Protein AF-A0A3L9Y7T6-F1 (afdb_monomer_lite)

Radius of gyration: 30.78 Å; chains: 1; bounding box: 60×122×87 Å

Foldseek 3Di:
DDDDDPPPPPPDPPDPPQPPPPQFDAAEDEDEPQCVVVLVVQACQVQLVPDDAQDATATDWDDDPNWIKHFPDWDPCVLQFKTKTKIFTKDAPVPDPDAAGEDDPPDCNNHDPPDQARYWHDYPNGIIGGHHIHIYIYDYHPDDADDPVVVVVVVVVVCVDDDNVVPQPQWDWFWFDDVNWIKIWTQHRDPPDRDIWIKTWGDDPRDIDIGTHNDPVVVVPTHGDDDPPPPDPPPPPPPDDPDDDDDDDDD

Structure (mmCIF, N/CA/C/O backbone):
data_AF-A0A3L9Y7T6-F1
#
_entry.id   AF-A0A3L9Y7T6-F1
#
loop_
_atom_site.group_PDB
_atom_site.id
_atom_site.type_symbol
_atom_site.label_atom_id
_atom_site.label_alt_id
_atom_site.label_comp_id
_atom_site.label_asym_id
_atom_site.label_entity_id
_atom_site.label_seq_id
_atom_site.pdbx_PDB_ins_code
_atom_site.Cartn_x
_atom_site.Cartn_y
_atom_site.Cartn_z
_atom_site.occupancy
_atom_site.B_iso_or_equiv
_atom_site.auth_seq_id
_atom_site.auth_comp_id
_atom_site.auth_asym_id
_a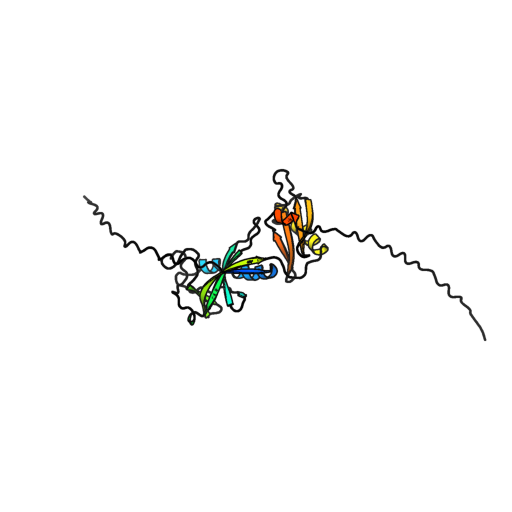tom_site.auth_atom_id
_atom_site.pdbx_PDB_model_num
ATOM 1 N N . MET A 1 1 ? -36.963 54.505 23.928 1.00 36.59 1 MET A N 1
ATOM 2 C CA . MET A 1 1 ? -36.571 53.389 23.042 1.00 36.59 1 MET A CA 1
ATOM 3 C C . MET A 1 1 ? -35.053 53.276 23.158 1.00 36.59 1 MET A C 1
ATOM 5 O O . MET A 1 1 ? -34.411 54.265 22.847 1.00 36.59 1 MET A O 1
ATOM 9 N N . LEU A 1 2 ? -34.529 52.321 23.945 1.00 40.19 2 LEU A N 1
ATOM 10 C CA . LEU A 1 2 ? -34.201 50.921 23.563 1.00 40.19 2 LEU A CA 1
ATOM 11 C C . LEU A 1 2 ? -32.821 50.908 22.858 1.00 40.19 2 LEU A C 1
ATOM 13 O O . LEU A 1 2 ? -32.754 51.423 21.752 1.00 40.19 2 LEU A O 1
ATOM 17 N N . PHE A 1 3 ? -31.688 50.423 23.383 1.00 44.78 3 PHE A N 1
ATOM 18 C CA . PHE A 1 3 ? -31.343 49.523 24.494 1.00 44.78 3 PHE A CA 1
ATOM 19 C C . PHE A 1 3 ? -29.905 49.831 24.984 1.00 44.78 3 PHE A C 1
ATOM 21 O O . PHE A 1 3 ? -29.046 50.145 24.160 1.00 44.78 3 PHE A O 1
ATOM 28 N N . GLU A 1 4 ? -29.636 49.685 26.285 1.00 45.22 4 GLU A N 1
ATOM 29 C CA . GLU A 1 4 ? -28.293 49.382 26.805 1.00 45.22 4 GLU A CA 1
ATOM 30 C C . GLU A 1 4 ? -28.008 47.903 26.510 1.00 45.22 4 GLU A C 1
ATOM 32 O O . GLU A 1 4 ? -28.862 47.049 26.752 1.00 45.22 4 GLU A O 1
ATOM 37 N N . VAL A 1 5 ? -26.850 47.601 25.922 1.00 48.28 5 VAL A N 1
ATOM 38 C CA . VAL A 1 5 ? -26.394 46.220 25.731 1.00 48.28 5 VAL A CA 1
ATOM 39 C C . VAL A 1 5 ? -25.415 45.922 26.853 1.00 48.28 5 VAL A C 1
ATOM 41 O O . VAL A 1 5 ? -24.249 46.303 26.777 1.00 48.28 5 VAL A O 1
ATOM 44 N N . ASP A 1 6 ? -25.915 45.253 27.889 1.00 40.97 6 ASP A N 1
ATOM 45 C CA . ASP A 1 6 ? -25.094 44.495 28.825 1.00 40.97 6 ASP A CA 1
ATOM 46 C C . ASP A 1 6 ? -24.343 43.420 28.032 1.00 40.97 6 ASP A C 1
ATOM 48 O O . ASP A 1 6 ? -24.916 42.425 27.580 1.00 40.97 6 ASP A O 1
ATOM 52 N N . THR A 1 7 ? -23.046 43.623 27.815 1.00 43.41 7 THR A N 1
ATOM 53 C CA . THR A 1 7 ? -22.141 42.529 27.464 1.00 43.41 7 THR A CA 1
ATOM 54 C C . THR A 1 7 ? -21.740 41.825 28.749 1.00 43.41 7 THR A C 1
ATOM 56 O O . THR A 1 7 ? -20.682 42.103 29.313 1.00 43.41 7 THR A O 1
ATOM 59 N N . ASP A 1 8 ? -22.588 40.904 29.201 1.00 39.38 8 ASP A N 1
ATOM 60 C CA . ASP A 1 8 ? -22.138 39.795 30.033 1.00 39.38 8 ASP A CA 1
ATOM 61 C C . ASP A 1 8 ? -21.146 38.975 29.196 1.00 39.38 8 ASP A C 1
ATOM 63 O O . ASP A 1 8 ? -21.522 38.169 28.338 1.00 39.38 8 ASP A O 1
ATOM 67 N N . GLU A 1 9 ? -19.851 39.206 29.418 1.00 41.47 9 GLU A N 1
ATOM 68 C CA . GLU A 1 9 ? -18.800 38.267 29.043 1.00 41.47 9 GLU A CA 1
ATOM 69 C C . GLU A 1 9 ? -19.016 36.978 29.842 1.00 41.47 9 GLU A C 1
ATOM 71 O O . GLU A 1 9 ? -18.430 36.745 30.901 1.00 41.47 9 GLU A O 1
ATOM 76 N N . VAL A 1 10 ? -19.878 36.107 29.319 1.00 41.25 10 VAL A N 1
ATOM 77 C CA . VAL A 1 10 ? -19.902 34.701 29.703 1.00 41.25 10 VAL A CA 1
ATOM 78 C C . VAL A 1 10 ? -18.585 34.114 29.214 1.00 41.25 10 VAL A C 1
ATOM 80 O O . VAL A 1 10 ? -18.457 33.661 28.077 1.00 41.25 10 VAL A O 1
ATOM 83 N N . SER A 1 11 ? -17.582 34.185 30.087 1.00 43.56 11 SER A N 1
ATOM 84 C CA . SER A 1 11 ? -16.319 33.475 29.967 1.00 43.56 11 SER A CA 1
ATOM 85 C C . SER A 1 11 ? -16.645 31.991 29.828 1.00 43.56 11 SER A C 1
ATOM 87 O O . SER A 1 11 ? -16.933 31.295 30.804 1.00 43.56 11 SER A O 1
ATOM 89 N N . ALA A 1 12 ? -16.705 31.520 28.581 1.00 45.38 12 ALA A N 1
ATOM 90 C CA . ALA A 1 12 ? -16.804 30.105 28.297 1.00 45.38 12 ALA A CA 1
ATOM 91 C C . ALA A 1 12 ? -15.604 29.437 28.980 1.00 45.38 12 ALA A C 1
ATOM 93 O O . ALA A 1 12 ? -14.480 29.921 28.812 1.00 45.38 12 ALA A O 1
ATOM 94 N N . PRO A 1 13 ? -15.801 28.364 29.765 1.00 43.22 13 PRO A N 1
ATOM 95 C CA . PRO A 1 13 ? -14.689 27.690 30.404 1.00 43.22 13 PRO A CA 1
ATOM 96 C C . PRO A 1 13 ? -13.731 27.230 29.308 1.00 43.22 13 PRO A C 1
ATOM 98 O O . PRO A 1 13 ? -14.063 26.364 28.496 1.00 43.22 13 PRO A O 1
ATOM 1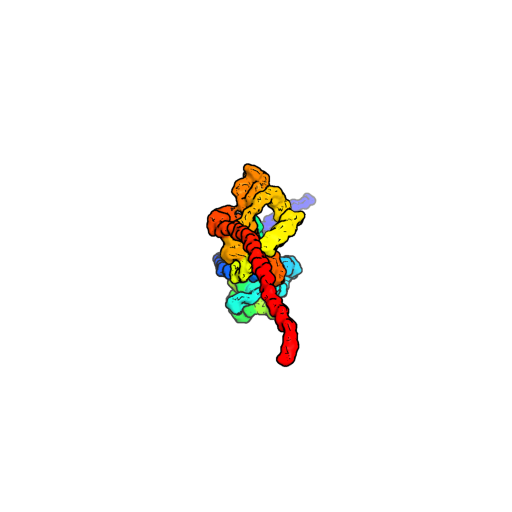01 N N . VAL A 1 14 ? -12.555 27.860 29.276 1.00 50.44 14 VAL A N 1
ATOM 102 C CA . VAL A 1 14 ? -11.420 27.451 28.457 1.00 50.44 14 VAL A CA 1
ATOM 103 C C . VAL A 1 14 ? -11.143 26.010 28.852 1.00 50.44 14 VAL A C 1
ATOM 105 O O . VAL A 1 14 ? -10.652 25.744 29.951 1.00 50.44 14 VAL A O 1
ATOM 108 N N . GLN A 1 15 ? -11.551 25.070 27.997 1.00 50.69 15 GLN A N 1
ATOM 109 C CA . GLN A 1 15 ? -11.237 23.666 28.208 1.00 50.69 15 GLN A CA 1
ATOM 110 C C . GLN A 1 15 ? -9.717 23.570 28.375 1.00 50.69 15 GLN A C 1
ATOM 112 O O . GLN A 1 15 ? -8.987 24.190 27.591 1.00 50.69 15 GLN A O 1
ATOM 117 N N . PRO A 1 16 ? -9.221 22.856 29.401 1.00 43.22 16 PRO A N 1
ATOM 118 C CA . PRO A 1 16 ? -7.790 22.684 29.559 1.00 43.22 16 PRO A CA 1
ATOM 119 C C . PRO A 1 16 ? -7.234 22.095 28.257 1.00 43.22 16 PRO A C 1
ATOM 121 O O . PRO A 1 16 ? -7.893 21.236 27.660 1.00 43.22 16 PRO A O 1
ATOM 124 N N . PRO A 1 17 ? -6.059 22.551 27.788 1.00 52.28 17 PRO A N 1
ATOM 125 C CA . PRO A 1 17 ? -5.438 21.967 26.613 1.00 52.28 17 PRO A CA 1
ATOM 126 C C . PRO A 1 17 ? -5.331 20.465 26.854 1.00 52.28 17 PRO A C 1
ATOM 128 O O . PRO A 1 17 ? -4.774 20.034 27.868 1.00 52.28 17 PRO A O 1
ATOM 131 N N . VAL A 1 18 ? -5.933 19.686 25.950 1.00 54.62 18 VAL A N 1
ATOM 132 C CA . VAL A 1 18 ? -5.836 18.227 25.939 1.00 54.62 18 VAL A CA 1
ATOM 133 C C . VAL A 1 18 ? -4.369 17.899 26.153 1.00 54.62 18 VAL A C 1
ATOM 135 O O . VAL A 1 18 ? -3.519 18.374 25.398 1.00 54.62 18 VAL A O 1
ATOM 138 N N . SER A 1 19 ? -4.071 17.183 27.240 1.00 47.56 19 SER A N 1
ATOM 139 C CA . SER A 1 19 ? -2.717 16.740 27.550 1.00 47.56 19 SER A CA 1
ATOM 140 C C . SER A 1 19 ? -2.167 16.081 26.290 1.00 47.56 19 SER A C 1
ATOM 142 O O . SER A 1 19 ? -2.682 15.041 25.875 1.00 47.56 19 SER A O 1
ATOM 144 N N . GLN A 1 20 ? -1.200 16.745 25.647 1.00 53.41 20 GLN A N 1
ATOM 145 C CA . GLN A 1 20 ? -0.540 16.272 24.435 1.00 53.41 20 GLN A CA 1
ATOM 146 C C . GLN A 1 20 ? 0.254 15.034 24.830 1.00 53.41 20 GLN A C 1
ATOM 148 O O . GLN A 1 20 ? 1.430 15.106 25.191 1.00 53.41 20 GLN A O 1
ATOM 153 N N . ARG A 1 21 ? -0.424 13.885 24.880 1.00 56.03 21 ARG A N 1
ATOM 154 C CA . ARG A 1 21 ? 0.260 12.604 24.948 1.00 56.03 21 ARG A CA 1
ATOM 155 C C . ARG A 1 21 ? 1.171 12.571 23.726 1.00 56.03 21 ARG A C 1
ATOM 157 O O . ARG A 1 21 ? 0.670 12.804 22.629 1.00 56.03 21 ARG A O 1
ATOM 164 N N . PRO A 1 22 ? 2.476 12.308 23.889 1.00 58.81 22 PRO A N 1
ATOM 165 C CA . PRO A 1 22 ? 3.372 12.239 22.750 1.00 58.81 22 PRO A CA 1
ATOM 166 C C . PRO A 1 22 ? 2.805 11.233 21.751 1.00 58.81 22 PRO A C 1
ATOM 168 O O . PRO A 1 22 ? 2.537 10.081 22.109 1.00 58.81 22 PRO A O 1
ATOM 171 N N . LYS A 1 23 ? 2.569 11.705 20.522 1.00 64.88 23 LYS A N 1
ATOM 172 C CA . LYS A 1 23 ? 2.044 10.887 19.434 1.00 64.88 23 LYS A CA 1
ATOM 173 C C . LYS A 1 23 ? 2.897 9.619 19.323 1.00 64.88 23 LYS A C 1
ATOM 175 O O . LYS A 1 23 ? 4.113 9.741 19.160 1.00 64.88 23 LYS A O 1
ATOM 180 N N . PRO A 1 24 ? 2.303 8.417 19.411 1.00 70.62 24 PRO A N 1
ATOM 181 C CA . PRO A 1 24 ? 3.074 7.192 19.289 1.00 70.62 24 PRO A CA 1
ATOM 182 C C . PRO A 1 24 ? 3.751 7.153 17.917 1.00 70.62 24 PRO A C 1
ATOM 184 O O . PRO A 1 24 ? 3.094 7.330 16.886 1.00 70.62 24 PRO A O 1
ATOM 187 N N . GLU A 1 25 ? 5.069 6.948 17.901 1.00 79.81 25 GLU A N 1
ATOM 188 C CA . GLU A 1 25 ? 5.802 6.802 16.647 1.00 79.81 25 GLU A CA 1
ATOM 189 C C . GLU A 1 25 ? 5.323 5.535 15.923 1.00 79.81 25 GLU A C 1
ATOM 191 O O . GLU A 1 25 ? 5.240 4.462 16.537 1.00 79.81 25 GLU A O 1
ATOM 196 N N . PRO A 1 26 ? 4.964 5.635 14.631 1.00 84.31 26 PRO A N 1
ATOM 197 C CA . PRO A 1 26 ? 4.494 4.487 13.883 1.00 84.31 26 PRO A CA 1
ATOM 198 C C . PRO A 1 26 ? 5.614 3.463 13.735 1.00 84.31 26 PRO A C 1
ATOM 200 O O . PRO A 1 26 ? 6.724 3.784 13.311 1.00 84.31 26 PRO A O 1
ATOM 203 N N . ARG A 1 27 ? 5.303 2.194 14.004 1.00 91.50 27 ARG A N 1
ATOM 204 C CA . ARG A 1 27 ? 6.207 1.105 13.633 1.00 91.50 27 ARG A CA 1
ATOM 205 C C . ARG A 1 27 ? 6.237 0.989 12.111 1.00 91.50 27 ARG A C 1
ATOM 207 O O . ARG A 1 27 ? 5.194 0.778 11.495 1.00 91.50 27 ARG A O 1
ATOM 214 N N . THR A 1 28 ? 7.421 1.044 11.513 1.00 92.62 28 THR A N 1
ATOM 215 C CA . THR A 1 28 ? 7.574 0.811 10.073 1.00 92.62 28 THR A CA 1
ATOM 216 C C . THR A 1 28 ? 7.474 -0.680 9.750 1.00 92.62 28 THR A C 1
ATOM 218 O O . THR A 1 28 ? 8.189 -1.502 10.329 1.00 92.62 28 THR A O 1
ATOM 221 N N . LEU A 1 29 ? 6.595 -1.036 8.814 1.00 93.12 29 LEU A N 1
ATOM 222 C CA . LEU A 1 29 ? 6.517 -2.359 8.201 1.00 93.12 29 LEU A CA 1
ATOM 223 C C . LEU A 1 29 ? 6.883 -2.258 6.728 1.00 93.12 29 LEU A C 1
ATOM 225 O O . LEU A 1 29 ? 6.311 -1.464 5.990 1.00 93.12 29 LEU A O 1
ATOM 229 N N . HIS A 1 30 ? 7.811 -3.099 6.295 1.00 91.62 30 HIS A N 1
ATOM 230 C CA . HIS A 1 30 ? 8.207 -3.194 4.899 1.00 91.62 30 HIS A CA 1
ATOM 231 C C . HIS A 1 30 ? 7.479 -4.357 4.243 1.00 91.62 30 HIS A C 1
ATOM 233 O O . HIS A 1 30 ? 7.669 -5.501 4.652 1.00 91.62 30 HIS A O 1
ATOM 239 N N . VAL A 1 31 ? 6.670 -4.065 3.226 1.00 92.31 31 VAL A N 1
ATOM 240 C CA . VAL A 1 31 ? 5.879 -5.084 2.524 1.00 92.31 31 VAL A CA 1
ATOM 241 C C . VAL A 1 31 ? 6.290 -5.169 1.059 1.00 92.31 31 VAL A C 1
ATOM 243 O O . VAL A 1 31 ? 6.468 -4.126 0.419 1.00 92.31 31 VAL A O 1
ATOM 246 N N . PRO A 1 32 ? 6.445 -6.380 0.500 1.00 91.81 32 PRO A N 1
ATOM 247 C CA . PRO A 1 32 ? 6.770 -6.550 -0.909 1.00 91.81 32 PRO A CA 1
ATOM 248 C C . PRO A 1 32 ? 5.760 -5.874 -1.840 1.00 91.81 32 PRO A C 1
ATOM 250 O O . PRO A 1 32 ? 4.561 -5.811 -1.556 1.00 91.81 32 PRO A O 1
ATOM 253 N N . ALA A 1 33 ? 6.224 -5.438 -3.014 1.00 90.00 33 ALA A N 1
ATOM 254 C CA . ALA A 1 33 ? 5.388 -4.753 -4.004 1.00 90.00 33 ALA A CA 1
ATOM 255 C C . ALA A 1 33 ? 4.090 -5.499 -4.359 1.00 90.00 33 ALA A C 1
ATOM 257 O O . ALA A 1 33 ? 3.073 -4.859 -4.621 1.00 90.00 33 ALA A O 1
ATOM 258 N N . GLN A 1 34 ? 4.120 -6.834 -4.397 1.00 91.00 34 GLN A N 1
ATOM 259 C CA . GLN A 1 34 ? 2.953 -7.644 -4.746 1.00 91.00 34 GLN A CA 1
ATOM 260 C C . GLN A 1 34 ? 1.852 -7.668 -3.671 1.00 91.00 34 GLN A C 1
ATOM 262 O O . GLN A 1 34 ? 0.706 -7.949 -4.001 1.00 91.00 34 GLN A O 1
ATOM 267 N N . GLU A 1 35 ? 2.176 -7.353 -2.416 1.00 91.56 35 GLU A N 1
ATOM 268 C CA . GLU A 1 35 ? 1.214 -7.292 -1.301 1.00 91.56 35 GLU A CA 1
ATOM 269 C C . GLU A 1 35 ? 0.624 -5.886 -1.127 1.00 91.56 35 GLU A C 1
ATOM 271 O O . GLU A 1 35 ? -0.366 -5.694 -0.424 1.00 91.56 35 GLU A O 1
ATOM 276 N N . TRP A 1 36 ? 1.198 -4.886 -1.803 1.00 89.56 36 TRP A N 1
ATOM 277 C CA . TRP A 1 36 ? 0.781 -3.492 -1.687 1.00 89.56 36 TRP A CA 1
ATOM 278 C C . TRP A 1 36 ? -0.701 -3.264 -2.006 1.00 89.56 36 TRP A C 1
ATOM 280 O O . TRP A 1 36 ? -1.361 -2.488 -1.320 1.00 89.56 36 TRP A O 1
ATOM 290 N N . GLU A 1 37 ? -1.231 -3.932 -3.037 1.00 88.50 37 GLU A N 1
ATOM 291 C CA . GLU A 1 37 ? -2.635 -3.781 -3.448 1.00 88.50 37 GLU A CA 1
ATOM 292 C C . GLU A 1 37 ? -3.580 -4.180 -2.303 1.00 88.50 37 GLU A C 1
ATOM 294 O O . GLU A 1 37 ? -4.554 -3.475 -2.047 1.00 88.50 37 GLU A O 1
ATOM 299 N N . GLU A 1 38 ? -3.239 -5.227 -1.545 1.00 92.44 38 GLU A N 1
ATOM 300 C CA . GLU A 1 38 ? -4.022 -5.696 -0.394 1.00 92.44 38 GLU A CA 1
ATOM 301 C C . GLU A 1 38 ? -3.998 -4.672 0.750 1.00 92.44 38 GLU A C 1
ATOM 303 O O . GLU A 1 38 ? -5.047 -4.339 1.299 1.00 92.44 38 GLU A O 1
ATOM 308 N N . TRP A 1 39 ? -2.835 -4.081 1.038 1.00 94.31 39 TRP A N 1
ATOM 309 C CA . TRP A 1 39 ? -2.706 -3.002 2.024 1.00 94.31 39 TRP A CA 1
ATOM 310 C C . TRP A 1 39 ? -3.422 -1.715 1.613 1.00 94.31 39 TRP A C 1
ATOM 312 O O . TRP A 1 39 ? -4.068 -1.068 2.432 1.00 94.31 39 TRP A O 1
ATOM 322 N N . SER A 1 40 ? -3.357 -1.334 0.340 1.00 91.50 40 SER A N 1
ATOM 323 C CA . SER A 1 40 ? -4.059 -0.143 -0.140 1.00 91.50 40 SER A CA 1
ATOM 324 C C . SER A 1 40 ? -5.580 -0.320 -0.190 1.00 91.50 40 SER A C 1
ATOM 326 O O . SER A 1 40 ? -6.323 0.650 -0.050 1.00 91.50 40 SER A O 1
ATOM 328 N N . ALA A 1 41 ? -6.060 -1.557 -0.344 1.00 92.62 41 ALA A N 1
ATOM 329 C CA . ALA A 1 41 ? -7.485 -1.865 -0.409 1.00 92.62 41 ALA A CA 1
ATOM 330 C C . ALA A 1 41 ? -8.187 -1.763 0.956 1.00 92.62 41 ALA A C 1
ATOM 332 O O . ALA A 1 41 ? -9.411 -1.640 1.005 1.00 92.62 41 ALA A O 1
ATOM 333 N N . ILE A 1 42 ? -7.436 -1.791 2.065 1.00 95.50 42 ILE A N 1
ATOM 334 C CA . ILE A 1 42 ? -7.993 -1.678 3.423 1.00 95.50 42 ILE A CA 1
ATOM 335 C C . ILE A 1 42 ? -8.104 -0.233 3.927 1.00 95.50 42 ILE A C 1
ATOM 337 O O . ILE A 1 42 ? -8.407 -0.005 5.100 1.00 95.50 42 ILE A O 1
ATOM 341 N N . VAL A 1 43 ? -7.874 0.752 3.058 1.00 95.19 43 VAL A N 1
ATOM 342 C CA . VAL A 1 43 ? -8.045 2.169 3.388 1.00 95.19 43 VAL A CA 1
ATOM 343 C C . VAL A 1 43 ? -9.528 2.475 3.601 1.00 95.19 43 VAL A C 1
ATOM 345 O O . VAL A 1 43 ? -10.350 2.333 2.698 1.00 95.19 43 VAL A O 1
ATOM 348 N N . CYS A 1 44 ? -9.888 2.907 4.810 1.00 93.31 44 CYS A N 1
ATOM 349 C CA . CYS A 1 44 ? -11.275 3.045 5.245 1.00 93.31 44 CYS A CA 1
ATOM 350 C C . CYS A 1 44 ? -11.803 4.490 5.247 1.00 93.31 44 CYS A C 1
ATOM 352 O O . CYS A 1 44 ? -12.940 4.702 5.666 1.00 93.31 44 CYS A O 1
ATOM 354 N N . CYS A 1 45 ? -11.039 5.476 4.753 1.00 88.50 45 CYS A N 1
ATOM 355 C CA . CYS A 1 45 ? -11.376 6.909 4.836 1.00 88.50 45 CYS A CA 1
ATOM 356 C C . CYS A 1 45 ? -12.805 7.227 4.380 1.00 88.50 45 CYS A C 1
ATOM 358 O O . CYS A 1 45 ? -13.509 7.969 5.057 1.00 88.50 45 CYS A O 1
ATOM 360 N N . ALA A 1 46 ? -13.233 6.647 3.254 1.00 88.06 46 ALA A N 1
ATOM 361 C CA . ALA A 1 46 ? -14.570 6.859 2.702 1.00 88.06 46 ALA A CA 1
ATOM 362 C C . ALA A 1 46 ? -15.666 6.369 3.662 1.00 88.06 46 ALA A C 1
ATOM 364 O O . ALA A 1 46 ? -16.572 7.121 4.000 1.00 88.06 46 ALA A O 1
ATOM 365 N N . LYS A 1 47 ? -15.520 5.151 4.203 1.00 90.12 47 LYS A N 1
ATOM 366 C CA . LYS A 1 47 ? -16.468 4.596 5.182 1.00 90.12 47 LYS A CA 1
ATOM 367 C C . LYS A 1 47 ? -16.533 5.423 6.463 1.00 90.12 47 LYS A C 1
ATOM 369 O O . LYS A 1 47 ? -17.604 5.594 7.030 1.00 90.12 47 LYS A O 1
ATOM 374 N N . MET A 1 48 ? -15.389 5.927 6.925 1.00 88.44 48 MET A N 1
ATOM 375 C CA . MET A 1 48 ? -15.336 6.784 8.111 1.00 88.44 48 MET A CA 1
ATOM 376 C C . MET A 1 48 ? -16.035 8.124 7.851 1.00 88.44 48 MET A C 1
ATOM 378 O O . MET A 1 48 ? -16.784 8.594 8.701 1.00 88.44 48 MET A O 1
ATOM 382 N N . ALA A 1 49 ? -15.840 8.715 6.669 1.00 86.94 49 ALA A N 1
ATOM 383 C CA . ALA A 1 49 ? -16.466 9.980 6.287 1.00 86.94 49 ALA A CA 1
ATOM 384 C C . ALA A 1 49 ? -17.998 9.886 6.158 1.00 86.94 49 ALA A C 1
ATOM 386 O O . ALA A 1 49 ? -18.690 10.862 6.431 1.00 86.94 49 ALA A O 1
ATOM 387 N N . GLU A 1 50 ? -18.524 8.723 5.771 1.00 87.81 50 GLU A N 1
ATOM 388 C CA . GLU A 1 50 ? -19.966 8.464 5.639 1.00 87.81 50 GLU A CA 1
ATOM 389 C C . GLU A 1 50 ? -20.648 8.083 6.966 1.00 87.81 50 GLU A C 1
ATOM 391 O O . GLU A 1 50 ? -21.877 8.028 7.040 1.00 87.81 50 GLU A O 1
ATOM 396 N N . SER A 1 51 ? -19.869 7.809 8.017 1.00 87.06 51 SER A N 1
ATOM 397 C CA . SER A 1 51 ? -20.396 7.332 9.297 1.00 87.06 51 SER A CA 1
ATOM 398 C C . SER A 1 51 ? -21.081 8.423 10.114 1.00 87.06 51 SER A C 1
ATOM 400 O O . SER A 1 51 ? -20.713 9.602 10.070 1.00 87.06 51 SER A O 1
ATOM 402 N N . LYS A 1 52 ? -22.079 8.025 10.908 1.00 87.38 52 LYS A N 1
ATOM 403 C CA . LYS A 1 52 ? -22.733 8.954 11.829 1.00 87.38 52 LYS A CA 1
ATOM 404 C C . LYS A 1 52 ? -21.860 9.194 13.066 1.00 87.38 52 LYS A C 1
ATOM 406 O O . LYS A 1 52 ? -21.203 8.268 13.545 1.00 87.38 52 LYS A O 1
ATOM 411 N N . PRO A 1 53 ? -21.906 10.405 13.649 1.00 83.00 53 PRO A N 1
ATOM 412 C CA . PRO A 1 53 ? -21.342 10.677 14.967 1.00 83.00 53 PRO A CA 1
ATOM 413 C C . PRO A 1 53 ? -21.691 9.590 15.994 1.00 83.00 53 PRO A C 1
ATOM 415 O O . PRO A 1 53 ? -22.866 9.304 16.222 1.00 83.00 53 PRO A O 1
ATOM 418 N N . GLY A 1 54 ? -20.672 8.994 16.618 1.00 81.94 54 GLY A N 1
ATOM 419 C CA . GLY A 1 54 ? -20.851 7.979 17.665 1.00 81.94 54 GLY A CA 1
ATOM 420 C C . GLY A 1 54 ? -21.027 6.538 17.169 1.00 81.94 54 GLY A C 1
ATOM 421 O O . GLY A 1 54 ? -21.115 5.624 17.987 1.00 81.94 54 GLY A O 1
ATOM 422 N N . GLU A 1 55 ? -21.045 6.308 15.856 1.00 89.44 55 GLU A N 1
ATOM 423 C CA . GLU A 1 55 ? -21.166 4.973 15.271 1.00 89.44 55 GLU A CA 1
ATOM 424 C C . GLU A 1 55 ? -19.841 4.190 15.331 1.00 89.44 55 GLU A C 1
ATOM 426 O O . GLU A 1 55 ? -18.747 4.742 15.174 1.00 89.44 55 GLU A O 1
ATOM 431 N N . VAL A 1 56 ? -19.933 2.872 15.547 1.00 92.38 56 VAL A N 1
ATOM 432 C CA . VAL A 1 56 ? -18.795 1.951 15.408 1.00 92.38 56 VAL A CA 1
ATOM 433 C C . VAL A 1 56 ? -18.726 1.488 13.955 1.00 92.38 56 VAL A C 1
ATOM 435 O O . VAL A 1 56 ? 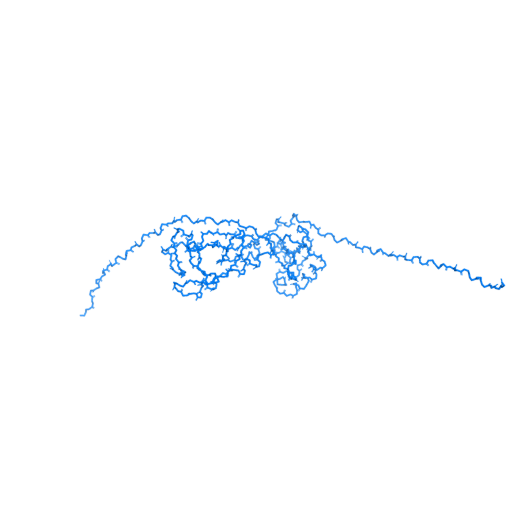-19.514 0.655 13.514 1.00 92.38 56 VAL A O 1
ATOM 438 N N . VAL A 1 57 ? -17.769 2.030 13.207 1.00 93.31 57 VAL A N 1
ATOM 439 C CA . VAL A 1 57 ? -17.670 1.819 11.757 1.00 93.31 57 VAL A CA 1
ATOM 440 C C . VAL A 1 57 ? -17.088 0.446 11.427 1.00 93.31 57 VAL A C 1
ATOM 442 O O . VAL A 1 57 ? -16.065 0.040 11.978 1.00 93.31 57 VAL A O 1
ATOM 445 N N . GLY A 1 58 ? -17.712 -0.262 10.483 1.00 95.00 58 GLY A N 1
ATOM 446 C CA . GLY A 1 58 ? -17.187 -1.508 9.923 1.00 95.00 58 GLY A CA 1
ATOM 447 C C . GLY A 1 58 ? -16.027 -1.268 8.953 1.00 95.00 58 GLY A C 1
ATOM 448 O O . GLY A 1 58 ? -16.237 -0.736 7.858 1.00 95.00 58 GLY A O 1
ATOM 449 N N . VAL A 1 59 ? -14.815 -1.704 9.303 1.00 95.75 59 VAL A N 1
ATOM 450 C CA . VAL A 1 59 ? -13.597 -1.434 8.516 1.00 95.75 59 VAL A CA 1
ATOM 451 C C . VAL A 1 59 ? -13.099 -2.668 7.751 1.00 95.75 59 VAL A C 1
ATOM 453 O O . VAL A 1 59 ? -13.207 -3.792 8.248 1.00 95.75 59 VAL A O 1
ATOM 456 N N . PRO A 1 60 ? -12.569 -2.497 6.524 1.00 96.31 60 PRO A N 1
ATOM 457 C CA . PRO A 1 60 ? -11.786 -3.541 5.871 1.00 96.31 60 PRO A CA 1
ATOM 458 C C . PRO A 1 60 ? -10.476 -3.779 6.635 1.00 96.31 60 PRO A C 1
ATOM 460 O O . PRO A 1 60 ? -9.950 -2.867 7.276 1.00 96.31 60 PRO A O 1
ATOM 463 N N . VAL A 1 61 ? -9.964 -5.010 6.573 1.00 96.94 61 VAL A N 1
ATOM 464 C CA . VAL A 1 61 ? -8.761 -5.415 7.309 1.00 96.94 61 VAL A CA 1
ATOM 465 C C . VAL A 1 61 ? -7.867 -6.347 6.506 1.00 96.94 61 VAL A C 1
ATOM 467 O O . VAL A 1 61 ? -8.348 -7.079 5.640 1.00 96.94 61 VAL A O 1
ATOM 470 N N . VAL A 1 62 ? -6.583 -6.353 6.859 1.00 96.81 62 VAL A N 1
ATOM 471 C CA . VAL A 1 62 ? -5.592 -7.347 6.428 1.00 96.81 62 VAL A CA 1
ATOM 472 C C . VAL A 1 62 ? -4.936 -7.973 7.656 1.00 96.81 62 VAL A C 1
ATOM 474 O O . VAL A 1 62 ? -4.777 -7.315 8.687 1.00 96.81 62 VAL A O 1
ATOM 477 N N . GLU A 1 63 ? -4.576 -9.250 7.562 1.00 95.62 63 GLU A N 1
ATOM 478 C CA . GLU A 1 63 ? -3.812 -9.943 8.598 1.00 95.62 63 GLU A CA 1
ATOM 479 C C . GLU A 1 63 ? -2.322 -9.912 8.254 1.00 95.62 63 GLU A C 1
ATOM 481 O O . GLU A 1 63 ? -1.928 -10.258 7.143 1.00 95.62 63 GLU A O 1
ATOM 486 N N . HIS A 1 64 ? -1.487 -9.502 9.208 1.00 94.06 64 HIS A N 1
ATOM 487 C CA . HIS A 1 64 ? -0.037 -9.501 9.050 1.00 94.06 64 HIS A CA 1
ATOM 488 C C . HIS A 1 64 ? 0.648 -9.685 10.407 1.00 94.06 64 HIS A C 1
ATOM 490 O O . HIS A 1 64 ? 0.309 -9.018 11.384 1.00 94.06 64 HIS A O 1
ATOM 496 N N . GLY A 1 65 ? 1.624 -10.593 10.488 1.00 89.19 65 GLY A N 1
ATOM 497 C CA . GLY A 1 65 ? 2.372 -10.846 11.726 1.00 89.19 65 GLY A CA 1
ATOM 498 C C . GLY A 1 65 ? 1.502 -11.285 12.913 1.00 89.19 65 GLY A C 1
ATOM 499 O O . GLY A 1 65 ? 1.832 -10.955 14.049 1.00 89.19 65 GLY A O 1
ATOM 500 N N . GLY A 1 66 ? 0.385 -11.977 12.651 1.00 92.31 66 GLY A N 1
ATOM 501 C CA . GLY A 1 66 ? -0.559 -12.447 13.672 1.00 92.31 66 GLY A CA 1
ATOM 502 C C . GLY A 1 66 ? -1.547 -11.394 14.182 1.00 92.31 66 GLY A C 1
ATOM 503 O O . GLY A 1 66 ? -2.266 -11.659 15.142 1.00 92.31 66 GLY A O 1
ATOM 504 N N . TYR A 1 67 ? -1.600 -10.211 13.562 1.00 94.56 67 TYR A N 1
ATOM 505 C CA . TYR A 1 67 ? -2.538 -9.151 13.929 1.00 94.56 67 TYR A CA 1
ATOM 506 C C . TYR A 1 67 ? -3.352 -8.664 12.737 1.00 94.56 67 TYR A C 1
ATOM 508 O O . TYR A 1 67 ? -2.882 -8.644 11.597 1.00 94.56 67 TYR A O 1
ATOM 516 N N . LEU A 1 68 ? -4.566 -8.201 13.029 1.00 96.88 68 LEU A N 1
ATOM 517 C CA . LEU A 1 68 ? -5.389 -7.474 12.073 1.00 96.88 68 LEU A CA 1
ATOM 518 C C . LEU A 1 68 ? -4.966 -6.007 12.020 1.00 96.88 68 LEU A C 1
ATOM 520 O O . LEU A 1 68 ? -4.624 -5.411 13.041 1.00 96.88 68 LEU A O 1
ATOM 524 N N . HIS A 1 69 ? -5.038 -5.426 10.829 1.00 97.31 69 HIS A N 1
ATOM 525 C CA . HIS A 1 69 ? -4.743 -4.021 10.590 1.00 97.31 69 HIS A CA 1
ATOM 526 C C . HIS A 1 69 ? -5.858 -3.380 9.769 1.00 97.31 69 HIS A C 1
ATOM 528 O O . HIS A 1 69 ? -6.389 -4.014 8.859 1.00 97.31 69 HIS A O 1
ATOM 534 N N . CYS A 1 70 ? -6.179 -2.121 10.060 1.00 96.81 70 CYS A N 1
ATOM 535 C CA . CYS A 1 70 ? -6.981 -1.256 9.193 1.00 96.81 70 CYS A CA 1
ATOM 536 C C . CYS A 1 70 ? -6.171 -0.011 8.814 1.00 96.81 70 CYS A C 1
ATOM 538 O O . CYS A 1 70 ? -5.269 0.383 9.554 1.00 96.81 70 CYS A O 1
ATOM 540 N N . ALA A 1 71 ? -6.475 0.600 7.668 1.00 96.12 71 ALA A N 1
ATOM 541 C CA . ALA A 1 71 ? -5.746 1.762 7.171 1.00 96.12 71 ALA A CA 1
ATOM 542 C C . ALA A 1 71 ? -6.632 3.002 7.084 1.00 96.12 71 ALA A C 1
ATOM 544 O O . ALA A 1 71 ? -7.791 2.921 6.687 1.00 96.12 71 ALA A O 1
ATOM 545 N N . PHE A 1 72 ? -6.065 4.163 7.402 1.00 92.62 72 PHE A N 1
ATOM 546 C CA . PHE A 1 72 ? -6.764 5.454 7.390 1.00 92.62 72 PHE A CA 1
ATOM 547 C C . PHE A 1 72 ? -6.201 6.431 6.366 1.00 92.62 72 PHE A C 1
ATOM 549 O O . PHE A 1 72 ? -6.758 7.514 6.193 1.00 92.62 72 PHE A O 1
ATOM 556 N N . SER A 1 73 ? -5.108 6.078 5.697 1.00 90.06 73 SER A N 1
ATOM 557 C CA . SER A 1 73 ? -4.576 6.823 4.566 1.00 90.06 73 SER A CA 1
ATOM 558 C C . SER A 1 73 ? -3.780 5.879 3.660 1.00 90.06 73 SER A C 1
ATOM 560 O O . SER A 1 73 ? -3.240 4.863 4.107 1.00 90.06 73 SER A O 1
ATOM 562 N N . ALA A 1 74 ? -3.692 6.237 2.383 1.00 86.62 74 ALA A N 1
ATOM 563 C CA . ALA A 1 74 ? -2.653 5.746 1.495 1.00 86.62 74 ALA A CA 1
ATOM 564 C C . ALA A 1 74 ? -2.090 6.930 0.720 1.00 86.62 74 ALA A C 1
ATOM 566 O O . ALA A 1 74 ? -2.816 7.634 0.016 1.00 86.62 74 ALA A O 1
ATOM 567 N N . MET A 1 75 ? -0.787 7.129 0.833 1.00 82.56 75 MET A N 1
ATOM 568 C CA . MET A 1 75 ? -0.028 8.007 -0.031 1.00 82.56 75 MET A CA 1
ATOM 569 C C . MET A 1 75 ? 0.504 7.181 -1.190 1.00 82.56 75 MET A C 1
ATOM 571 O O . MET A 1 75 ? 1.339 6.292 -1.020 1.00 82.56 75 MET A O 1
ATOM 575 N N . TYR A 1 76 ? 0.011 7.489 -2.382 1.00 74.94 76 TYR A N 1
ATOM 576 C CA . TYR A 1 76 ? 0.605 7.014 -3.617 1.00 74.94 76 TYR A CA 1
ATOM 577 C C . TYR A 1 76 ? 1.660 8.038 -3.996 1.00 74.94 76 TYR A C 1
ATOM 579 O O . TYR A 1 76 ? 1.323 9.150 -4.395 1.00 74.94 76 TYR A O 1
ATOM 587 N N . GLY A 1 77 ? 2.930 7.676 -3.840 1.00 59.41 77 GLY A N 1
ATOM 588 C CA . GLY A 1 77 ? 4.072 8.568 -4.000 1.00 59.41 77 GLY A CA 1
ATOM 589 C C . GLY A 1 77 ? 4.214 9.183 -5.389 1.00 59.41 77 GLY A C 1
ATOM 590 O O . GLY A 1 77 ? 5.169 9.903 -5.609 1.00 59.41 77 GLY A O 1
ATOM 591 N N . GLY A 1 78 ? 3.316 8.933 -6.347 1.00 60.31 78 GLY A N 1
ATOM 592 C CA . GLY A 1 78 ? 3.347 9.557 -7.670 1.00 60.31 78 GLY A CA 1
ATOM 593 C C . GLY A 1 78 ? 4.752 9.528 -8.282 1.00 60.31 78 GLY A C 1
ATOM 594 O O . GLY A 1 78 ? 5.385 8.476 -8.337 1.00 60.31 78 GLY A O 1
ATOM 595 N N . ARG A 1 79 ? 5.258 10.701 -8.682 1.00 52.44 79 ARG A N 1
ATOM 596 C CA . ARG A 1 79 ? 6.642 10.885 -9.153 1.00 52.44 79 ARG A CA 1
ATOM 597 C C . ARG A 1 79 ? 7.704 10.927 -8.035 1.00 52.44 79 ARG A C 1
ATOM 599 O O . ARG A 1 79 ? 8.881 10.834 -8.341 1.00 52.44 79 ARG A O 1
ATOM 606 N N . SER A 1 80 ? 7.332 11.070 -6.761 1.00 54.03 80 SER A N 1
ATOM 607 C CA . SER A 1 80 ? 8.262 11.064 -5.615 1.00 54.03 80 SER A CA 1
ATOM 608 C C . SER A 1 80 ? 8.555 9.661 -5.060 1.00 54.03 80 SER A C 1
ATOM 610 O O . SER A 1 80 ? 9.438 9.500 -4.223 1.00 54.03 80 SER A O 1
ATOM 612 N N . GLY A 1 81 ? 7.864 8.625 -5.549 1.00 58.44 81 GLY A N 1
ATOM 613 C CA . GLY A 1 81 ? 8.293 7.227 -5.451 1.00 58.44 81 GLY A CA 1
ATOM 614 C C . GLY A 1 81 ? 8.151 6.535 -4.095 1.00 58.44 81 GLY A C 1
ATOM 615 O O . GLY A 1 81 ? 8.547 5.377 -4.004 1.00 58.44 81 GLY A O 1
ATOM 616 N N . ASN A 1 82 ? 7.573 7.167 -3.069 1.00 66.81 82 ASN A N 1
ATOM 617 C CA . ASN A 1 82 ? 7.286 6.498 -1.795 1.00 66.81 82 ASN A CA 1
ATOM 618 C C . ASN A 1 82 ? 5.790 6.244 -1.621 1.00 66.81 82 ASN A C 1
ATOM 620 O O . ASN A 1 82 ? 5.004 7.155 -1.370 1.00 66.81 82 ASN A O 1
ATOM 624 N N . ASN A 1 83 ? 5.414 4.975 -1.740 1.00 81.44 83 ASN A N 1
ATOM 625 C CA . ASN A 1 83 ? 4.082 4.490 -1.425 1.00 81.44 83 ASN A CA 1
ATOM 626 C C . ASN A 1 83 ? 4.013 4.101 0.057 1.00 81.44 83 ASN A C 1
ATOM 628 O O . ASN A 1 83 ? 4.699 3.165 0.480 1.00 81.44 83 ASN A O 1
ATOM 632 N N . VAL A 1 84 ? 3.185 4.813 0.827 1.00 89.75 84 VAL A N 1
ATOM 633 C CA . VAL A 1 84 ? 3.030 4.614 2.278 1.00 89.75 84 VAL A CA 1
ATOM 634 C C . VAL A 1 84 ? 1.556 4.496 2.650 1.00 89.75 84 VAL A C 1
ATOM 636 O O . VAL A 1 84 ? 0.729 5.261 2.166 1.00 89.75 84 VAL A O 1
ATOM 639 N N . VAL A 1 85 ? 1.218 3.504 3.468 1.00 92.94 85 VAL A N 1
ATOM 640 C CA . VAL A 1 85 ? -0.121 3.311 4.033 1.00 92.94 85 VAL A CA 1
ATOM 641 C C . VAL A 1 85 ? -0.022 3.535 5.535 1.00 92.94 85 VAL A C 1
ATOM 643 O O . VAL A 1 85 ? 0.749 2.847 6.208 1.00 92.94 85 VAL A O 1
ATOM 646 N N . ASP A 1 86 ? -0.804 4.480 6.058 1.00 93.50 86 ASP A N 1
ATOM 647 C CA . ASP A 1 86 ? -0.903 4.693 7.501 1.00 93.50 86 ASP A CA 1
ATOM 648 C C . ASP A 1 86 ? -2.011 3.797 8.058 1.00 93.50 86 ASP A C 1
ATOM 650 O O . ASP A 1 86 ? -3.203 3.978 7.774 1.00 93.50 86 ASP A O 1
ATOM 654 N N . ALA A 1 87 ? -1.601 2.812 8.848 1.00 96.25 87 ALA A N 1
ATOM 655 C CA . ALA A 1 87 ? -2.448 1.771 9.401 1.00 96.25 87 ALA A CA 1
ATOM 656 C C . ALA A 1 87 ? -2.353 1.693 10.924 1.00 96.25 87 ALA A C 1
ATOM 658 O O . ALA A 1 87 ? -1.436 2.224 11.542 1.00 96.25 87 ALA A O 1
ATOM 659 N N . TRP A 1 88 ? -3.330 1.038 11.543 1.00 96.62 88 TRP A N 1
ATOM 660 C CA . TRP A 1 88 ? -3.331 0.747 12.970 1.00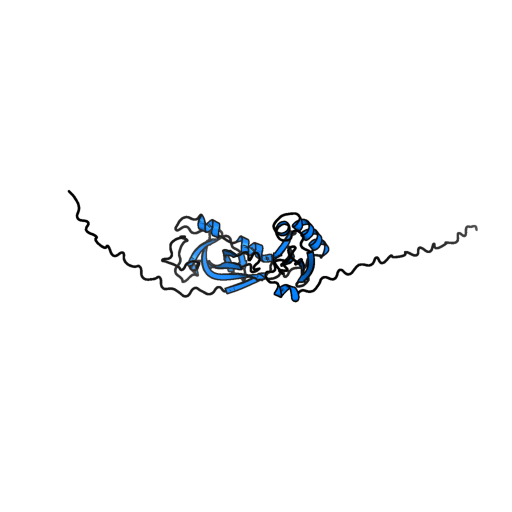 96.62 88 TRP A CA 1
ATOM 661 C C . TRP A 1 88 ? -3.518 -0.744 13.196 1.00 96.62 88 TRP A C 1
ATOM 663 O O . TRP A 1 88 ? -4.353 -1.389 12.561 1.00 96.62 88 TRP A O 1
ATOM 673 N N . GLN A 1 89 ? -2.751 -1.273 14.144 1.00 96.88 89 GLN A N 1
ATOM 674 C CA . GLN A 1 89 ? -2.944 -2.616 14.666 1.00 96.88 89 GLN A CA 1
ATOM 675 C C . GLN A 1 89 ? -4.240 -2.672 15.485 1.00 96.88 89 GLN A C 1
ATOM 677 O O . GLN A 1 89 ? -4.479 -1.820 16.349 1.00 96.88 89 GLN A O 1
ATOM 682 N N . LEU A 1 90 ? -5.047 -3.700 15.245 1.00 97.44 90 LEU A N 1
ATOM 683 C CA . LEU A 1 90 ? -6.320 -3.938 15.914 1.00 97.44 90 LEU A CA 1
ATOM 684 C C . LEU A 1 90 ? -6.182 -5.030 16.974 1.00 97.44 90 LEU A C 1
ATOM 686 O O . LEU A 1 90 ? -5.569 -6.069 16.721 1.00 97.44 90 LEU A O 1
ATOM 690 N N . ILE A 1 91 ? -6.800 -4.815 18.136 1.00 96.69 91 ILE A N 1
ATOM 691 C CA . ILE A 1 91 ? -6.966 -5.851 19.165 1.00 96.69 91 ILE A CA 1
ATOM 692 C C . ILE A 1 91 ? -8.429 -5.938 19.625 1.00 96.69 91 ILE A C 1
ATOM 694 O O . ILE A 1 91 ? -9.171 -4.959 19.487 1.00 96.69 91 ILE A O 1
ATOM 698 N N . PRO A 1 92 ? -8.855 -7.084 20.181 1.00 95.81 92 PRO A N 1
ATOM 699 C CA . PRO A 1 92 ? -10.131 -7.205 20.880 1.00 95.81 92 PRO A CA 1
ATOM 700 C C . PRO A 1 92 ? -10.313 -6.137 21.970 1.00 95.81 92 PRO A C 1
ATOM 702 O O . PRO A 1 92 ? -9.369 -5.797 22.683 1.00 95.81 92 PRO A O 1
ATOM 705 N N . ALA A 1 93 ? -11.521 -5.579 22.085 1.00 93.56 93 ALA A N 1
ATOM 706 C CA . ALA A 1 93 ? -11.788 -4.448 22.979 1.00 93.56 93 ALA A CA 1
ATOM 707 C C . ALA A 1 93 ? -11.567 -4.763 24.471 1.00 93.56 93 ALA A C 1
ATOM 709 O O . ALA A 1 93 ? -11.221 -3.868 25.235 1.00 93.56 93 ALA A O 1
ATOM 710 N N . ASP A 1 94 ? -11.735 -6.022 24.869 1.00 93.56 94 ASP A N 1
ATOM 711 C CA . ASP A 1 94 ? -11.489 -6.551 26.214 1.00 93.56 94 ASP A CA 1
ATOM 712 C C . ASP A 1 94 ? -10.006 -6.555 26.613 1.00 93.56 94 ASP A C 1
ATOM 714 O O . ASP A 1 94 ? -9.696 -6.559 27.800 1.00 93.56 94 ASP A O 1
ATOM 718 N N . LEU A 1 95 ? -9.092 -6.507 25.640 1.00 95.06 95 LEU A N 1
ATOM 719 C CA . LEU A 1 95 ? -7.645 -6.474 25.875 1.00 95.06 95 LEU A CA 1
ATOM 720 C C . LEU A 1 95 ? -7.062 -5.053 25.880 1.00 95.06 95 LEU A C 1
ATOM 722 O O . LEU A 1 95 ? -5.853 -4.885 26.045 1.00 95.06 95 LEU A O 1
ATOM 726 N N . TYR A 1 96 ? -7.880 -4.022 25.647 1.00 95.19 96 TYR A N 1
ATOM 727 C CA . TYR A 1 96 ? -7.410 -2.643 25.562 1.00 95.19 96 TYR A CA 1
ATOM 728 C C . TYR A 1 96 ? -7.579 -1.901 26.892 1.00 95.19 96 TYR A C 1
ATOM 730 O O . TYR A 1 96 ? -8.691 -1.625 27.327 1.00 95.19 96 TYR A O 1
ATOM 738 N N . GLU A 1 97 ? -6.462 -1.510 27.505 1.00 91.25 97 GLU A N 1
ATOM 739 C CA . GLU A 1 97 ? -6.436 -0.837 28.816 1.00 91.25 97 GLU A CA 1
ATOM 740 C C . GLU A 1 97 ? -6.560 0.701 28.733 1.00 91.25 97 GLU A C 1
ATOM 742 O O . GLU A 1 97 ? -6.523 1.396 29.748 1.00 91.25 97 GLU A O 1
ATOM 747 N N . GLY A 1 98 ? -6.678 1.265 27.526 1.00 89.00 98 GLY A N 1
ATOM 748 C CA . GLY A 1 98 ? -6.725 2.711 27.301 1.00 89.00 98 GLY A CA 1
ATOM 749 C C . GLY A 1 98 ? -8.138 3.296 27.205 1.00 89.00 98 GLY A C 1
ATOM 750 O O . GLY A 1 98 ? -9.145 2.592 27.145 1.00 89.00 98 GLY A O 1
ATOM 751 N N . GLN A 1 99 ? -8.213 4.627 27.113 1.00 89.94 99 GLN A N 1
ATOM 752 C CA . GLN A 1 99 ? -9.468 5.318 26.815 1.00 89.94 99 GLN A CA 1
ATOM 753 C C . GLN A 1 99 ? -9.928 4.980 25.393 1.00 89.94 99 GLN A C 1
ATOM 755 O O . GLN A 1 99 ? -9.181 5.159 24.432 1.00 89.94 99 GLN A O 1
ATOM 760 N N . THR A 1 100 ? -11.169 4.511 25.263 1.00 92.00 100 THR A N 1
ATOM 761 C CA . THR A 1 100 ? -11.777 4.209 23.963 1.00 92.00 100 THR A CA 1
ATOM 762 C C . THR A 1 100 ? -12.733 5.308 23.521 1.00 92.00 100 THR A C 1
ATOM 764 O O . THR A 1 100 ? -13.321 6.011 24.344 1.00 92.00 100 THR A O 1
ATOM 767 N N . TRP A 1 101 ? -12.903 5.456 22.208 1.00 91.12 101 TRP A N 1
ATOM 768 C CA . TRP A 1 101 ? -13.786 6.461 21.616 1.00 91.12 101 TRP A CA 1
ATOM 769 C C . TRP A 1 101 ? -14.379 5.974 20.285 1.00 91.12 101 TRP A C 1
ATOM 771 O O . TRP A 1 101 ? -14.044 4.900 19.784 1.00 91.12 101 TRP A O 1
ATOM 781 N N . THR A 1 102 ? -15.337 6.720 19.744 1.00 90.25 102 THR A N 1
ATOM 782 C CA . THR A 1 102 ? -16.007 6.461 18.452 1.00 90.25 102 THR A CA 1
ATOM 783 C C . THR A 1 102 ? -15.766 7.619 17.510 1.00 90.25 102 THR A C 1
ATOM 785 O O . THR A 1 102 ? -15.629 8.753 17.962 1.00 90.25 102 THR A O 1
ATOM 788 N N . TYR A 1 103 ? -15.733 7.348 16.206 1.00 84.81 103 TYR A N 1
ATOM 789 C CA . TYR A 1 103 ? -15.340 8.360 15.241 1.00 84.81 103 TYR A CA 1
ATOM 790 C C . TYR A 1 103 ? -16.263 9.580 15.270 1.00 84.81 103 TYR A C 1
ATOM 792 O O . TYR A 1 103 ? -17.488 9.477 15.184 1.00 84.81 103 TYR A O 1
ATOM 800 N N . HIS A 1 104 ? -15.632 10.745 15.375 1.00 80.75 104 HIS A N 1
ATOM 801 C CA . HIS A 1 104 ? -16.251 12.038 15.166 1.00 80.75 104 HIS A CA 1
ATOM 802 C C . HIS A 1 104 ? -15.238 12.917 14.415 1.00 80.75 104 HIS A C 1
ATOM 804 O O . HIS A 1 104 ? -14.117 13.111 14.903 1.00 80.75 104 HIS A O 1
ATOM 810 N N . PRO A 1 105 ? -15.573 13.432 13.219 1.00 70.12 105 PRO A N 1
ATOM 811 C CA . PRO A 1 105 ? -14.598 14.101 12.355 1.00 70.12 105 PRO A CA 1
ATOM 812 C C . PRO A 1 105 ? -14.038 15.393 12.965 1.00 70.12 105 PRO A C 1
ATOM 814 O O . PRO A 1 105 ? -12.909 15.775 12.659 1.00 70.12 105 PRO A O 1
ATOM 817 N N . LEU A 1 106 ? -14.807 16.036 13.848 1.00 69.81 106 LEU A N 1
ATOM 818 C CA . LEU A 1 106 ? -14.503 17.349 14.428 1.00 69.81 106 LEU A CA 1
ATOM 819 C C . LEU A 1 106 ? -14.288 17.326 15.949 1.00 69.81 106 LEU A C 1
ATOM 821 O O . LEU A 1 106 ? -14.173 18.389 16.550 1.00 69.81 106 LEU A O 1
ATOM 825 N N . ASP A 1 107 ? -14.257 16.147 16.580 1.00 71.62 107 ASP A N 1
ATOM 826 C CA . ASP A 1 107 ? -13.980 16.063 18.019 1.00 71.62 107 ASP A CA 1
ATOM 827 C C . ASP A 1 107 ? -12.488 15.808 18.260 1.00 71.62 107 ASP A C 1
ATOM 829 O O . ASP A 1 107 ? -11.983 14.695 18.087 1.00 71.62 107 ASP A O 1
ATOM 833 N N . PHE A 1 108 ? -11.781 16.877 18.622 1.00 71.56 108 PHE A N 1
ATOM 834 C CA . PHE A 1 108 ? -10.364 16.853 18.994 1.00 71.56 108 PHE A CA 1
ATOM 835 C C . PHE A 1 108 ? -10.161 16.977 20.510 1.00 71.56 108 PHE A C 1
ATOM 837 O O . PHE A 1 108 ? -9.028 17.067 20.967 1.00 71.56 108 PHE A O 1
ATOM 844 N N . SER A 1 109 ? -11.241 16.974 21.302 1.00 74.12 109 SER A N 1
ATOM 845 C CA . SER A 1 109 ? -11.144 17.035 22.766 1.00 74.12 109 SER A CA 1
ATOM 846 C C . SER A 1 109 ? -10.600 15.731 23.367 1.00 74.12 109 SER A C 1
ATOM 848 O O . SER A 1 109 ? -10.042 15.727 24.462 1.00 74.12 109 SER A O 1
ATOM 850 N N . VAL A 1 110 ? -10.726 14.624 22.626 1.00 72.12 110 VAL A N 1
ATOM 851 C CA . VAL A 1 110 ? -10.354 13.272 23.074 1.00 72.12 110 VAL A CA 1
ATOM 852 C C . VAL A 1 110 ? -9.046 12.779 22.441 1.00 72.12 110 VAL A C 1
ATOM 854 O O . VAL A 1 110 ? -8.437 11.836 22.943 1.00 72.12 110 VAL A O 1
ATOM 857 N N . ARG A 1 111 ? -8.593 13.392 21.338 1.00 77.94 111 ARG A N 1
ATOM 858 C CA . ARG A 1 111 ? -7.424 12.930 20.574 1.00 77.94 111 ARG A CA 1
ATOM 859 C C . ARG A 1 111 ? -6.749 14.030 19.765 1.00 77.94 111 ARG A C 1
ATOM 861 O O . ARG A 1 111 ? -7.375 15.004 19.352 1.00 77.94 111 ARG A O 1
ATOM 868 N N . GLU A 1 112 ? -5.497 13.785 19.403 1.00 80.00 112 GLU A N 1
ATOM 869 C CA . GLU A 1 112 ? -4.805 14.592 18.405 1.00 80.00 112 GLU A CA 1
ATOM 870 C C . GLU A 1 112 ? -5.319 14.320 16.981 1.00 80.00 112 GLU A C 1
ATOM 872 O O . GLU A 1 112 ? -5.905 13.277 16.653 1.00 80.00 112 GLU A O 1
ATOM 877 N N . ARG A 1 113 ? -5.100 15.281 16.079 1.00 81.06 113 ARG A N 1
ATOM 878 C CA . ARG A 1 113 ? -5.458 15.114 14.669 1.00 81.06 113 ARG A CA 1
ATOM 879 C C . ARG A 1 113 ? -4.617 13.999 14.039 1.00 81.06 113 ARG A C 1
ATOM 881 O O . ARG A 1 113 ? -3.397 14.095 13.976 1.00 81.06 113 ARG A O 1
ATOM 888 N N . GLY A 1 114 ? -5.287 12.976 13.509 1.00 81.69 114 GLY A N 1
ATOM 889 C CA . GLY A 1 114 ? -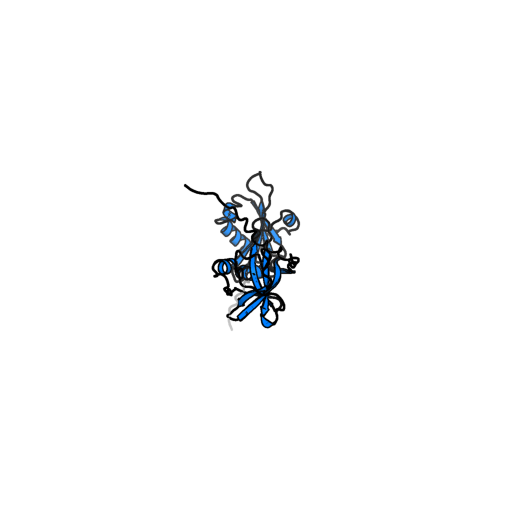4.635 11.859 12.822 1.00 81.69 114 GLY A CA 1
ATOM 890 C C . GLY A 1 114 ? -4.111 10.753 13.741 1.00 81.69 114 GLY A C 1
ATOM 891 O O . GLY A 1 114 ? -3.515 9.811 13.229 1.00 81.69 114 GLY A O 1
ATOM 892 N N . ASP A 1 115 ? -4.331 10.837 15.057 1.00 88.12 115 ASP A N 1
ATOM 893 C CA . ASP A 1 115 ? -4.171 9.685 15.944 1.00 88.12 115 ASP A CA 1
ATOM 894 C C . ASP A 1 115 ? -5.491 8.913 16.032 1.00 88.12 115 ASP A C 1
ATOM 896 O O . ASP A 1 115 ? -6.529 9.466 16.401 1.00 88.12 115 ASP A O 1
ATOM 900 N N . TYR A 1 116 ? -5.451 7.633 15.670 1.00 91.38 116 TYR A N 1
ATOM 901 C CA . TYR A 1 116 ? -6.597 6.731 15.749 1.00 91.38 116 TYR A CA 1
ATOM 902 C C . TYR A 1 116 ? -6.514 5.771 16.940 1.00 91.38 116 TYR A C 1
ATOM 904 O O . TYR A 1 116 ? -7.360 4.896 17.083 1.00 91.38 116 TYR A O 1
ATOM 912 N N . THR A 1 117 ? -5.528 5.921 17.824 1.00 92.81 117 THR A N 1
ATOM 913 C CA . THR A 1 117 ? -5.376 5.078 19.015 1.00 92.81 117 THR A CA 1
ATOM 914 C C . THR A 1 117 ? -6.603 5.192 19.929 1.00 92.81 117 THR A C 1
ATOM 916 O O . THR A 1 117 ? -7.099 6.284 20.194 1.00 92.81 117 THR A O 1
ATOM 919 N N . GLY A 1 118 ? -7.138 4.058 20.383 1.00 93.31 118 GLY A N 1
ATOM 920 C CA . GLY A 1 118 ? -8.374 3.978 21.169 1.00 93.31 118 GLY A CA 1
ATOM 921 C C . GLY A 1 118 ? -9.665 4.020 20.340 1.00 93.31 118 GLY A C 1
ATOM 922 O O . GLY A 1 118 ? -10.751 3.838 20.897 1.00 93.31 118 GLY A O 1
ATOM 923 N N . LEU A 1 119 ? -9.586 4.215 19.017 1.00 94.06 119 LEU A N 1
ATOM 924 C CA . LEU A 1 119 ? -10.768 4.218 18.158 1.00 94.06 119 LEU A CA 1
ATOM 925 C C . LEU A 1 119 ? -11.397 2.823 18.100 1.00 94.06 119 LEU A C 1
ATOM 927 O O . LEU A 1 119 ? -10.745 1.850 17.707 1.00 94.06 119 LEU A O 1
ATOM 931 N N . ARG A 1 120 ? -12.688 2.747 18.426 1.00 95.31 120 ARG A N 1
ATOM 932 C CA . ARG A 1 120 ? -13.511 1.545 18.270 1.00 95.31 120 ARG A CA 1
ATOM 933 C C . ARG A 1 120 ? -13.983 1.404 16.829 1.00 95.31 120 ARG A C 1
ATOM 935 O O . ARG A 1 120 ? -14.585 2.322 16.272 1.00 95.31 120 ARG A O 1
ATOM 942 N N . VAL A 1 121 ? -13.761 0.227 16.261 1.00 96.12 121 VAL A N 1
ATOM 943 C CA . VAL A 1 121 ? -14.221 -0.163 14.924 1.00 96.12 121 VAL A CA 1
ATOM 944 C C . VAL A 1 121 ? -14.811 -1.572 14.971 1.00 96.12 121 VAL A C 1
ATOM 946 O O . VAL A 1 121 ? -14.632 -2.306 15.945 1.00 96.12 121 VAL A O 1
ATOM 949 N N . SER A 1 122 ? -15.538 -1.955 13.926 1.00 96.25 122 SER A N 1
ATOM 950 C CA . SER A 1 122 ? -16.095 -3.298 13.783 1.00 96.25 122 SER A CA 1
ATOM 951 C C . SER A 1 122 ? -15.375 -4.066 12.681 1.00 96.25 122 SER A C 1
ATOM 953 O O . SER A 1 122 ? -15.149 -3.550 11.585 1.00 96.25 122 SER A O 1
ATOM 955 N N . VAL A 1 123 ? -15.046 -5.324 12.960 1.00 95.50 123 VAL A N 1
ATOM 956 C CA . VAL A 1 123 ? -14.506 -6.270 11.983 1.00 95.50 123 VAL A CA 1
ATOM 957 C C . VAL A 1 123 ? -15.386 -7.506 11.996 1.00 95.50 123 VAL A C 1
ATOM 959 O O . VAL A 1 123 ? -15.443 -8.226 12.989 1.00 95.50 123 VAL A O 1
ATOM 962 N N . ARG A 1 124 ? -16.089 -7.754 10.883 1.00 92.44 124 ARG A N 1
ATOM 963 C CA . ARG A 1 124 ? -17.015 -8.895 10.731 1.00 92.44 124 ARG A CA 1
ATOM 964 C C . ARG A 1 124 ? -18.047 -8.998 11.874 1.00 92.44 124 ARG A C 1
ATOM 966 O O . ARG A 1 124 ? -18.406 -10.094 12.282 1.00 92.44 124 ARG A O 1
ATOM 973 N N . GLY A 1 125 ? -18.510 -7.857 12.389 1.00 90.50 125 GLY A N 1
ATOM 974 C CA . GLY A 1 125 ? -19.479 -7.781 13.489 1.00 90.50 125 GLY A CA 1
ATOM 975 C C . GLY A 1 125 ? -18.859 -7.745 14.889 1.00 90.50 125 GLY A C 1
ATOM 976 O O . GLY A 1 125 ? -19.549 -7.380 15.835 1.00 90.50 125 GLY A O 1
ATOM 977 N N . SER A 1 126 ? -17.565 -8.033 15.033 1.00 93.88 126 SER A N 1
ATOM 978 C CA . SER A 1 126 ? -16.866 -7.985 16.321 1.00 93.88 126 SER A CA 1
ATOM 979 C C . SER A 1 126 ? -16.275 -6.605 16.594 1.00 93.88 126 SER A C 1
ATOM 981 O O . SER A 1 126 ? -15.679 -5.993 15.707 1.00 93.88 126 SER A O 1
ATOM 983 N N . HIS A 1 127 ? -16.409 -6.124 17.831 1.00 94.25 127 HIS A N 1
ATOM 984 C CA . HIS A 1 127 ? -15.835 -4.849 18.264 1.00 94.25 127 HIS A CA 1
ATOM 985 C C . HIS A 1 127 ? -14.341 -5.000 18.553 1.00 94.25 127 HIS A C 1
ATOM 987 O O . HIS A 1 127 ? -13.932 -5.830 19.366 1.00 94.25 127 HIS A O 1
ATOM 993 N N . VAL A 1 128 ? -13.533 -4.164 17.910 1.00 97.19 128 VAL A N 1
ATOM 994 C CA . VAL A 1 128 ? -12.079 -4.116 18.080 1.00 97.19 128 VAL A CA 1
ATOM 995 C C . VAL A 1 128 ? -11.617 -2.669 18.230 1.00 97.19 128 VAL A C 1
ATOM 997 O O . VAL A 1 128 ? -12.352 -1.727 17.922 1.00 97.19 128 VAL A O 1
ATOM 1000 N N . VAL A 1 129 ? -10.399 -2.488 18.728 1.00 97.06 129 VAL A N 1
ATOM 1001 C CA . VAL A 1 129 ? -9.825 -1.174 19.032 1.00 97.06 129 VAL A CA 1
ATOM 1002 C C . VAL A 1 129 ? -8.512 -0.986 18.282 1.00 97.06 129 VAL A C 1
ATOM 1004 O O . VAL A 1 129 ? -7.681 -1.891 18.231 1.00 97.06 129 VAL A O 1
ATOM 1007 N N . CYS A 1 130 ? -8.320 0.204 17.714 1.00 96.38 130 CYS A N 1
ATOM 1008 C CA . CYS A 1 130 ? -7.055 0.637 17.123 1.00 96.38 130 CYS A CA 1
ATOM 1009 C C . CYS A 1 130 ? -6.037 0.936 18.229 1.00 96.38 130 CYS A C 1
ATOM 1011 O O . CYS A 1 130 ? -6.320 1.716 19.134 1.00 96.38 130 CYS A O 1
ATOM 1013 N N . THR A 1 131 ? -4.846 0.343 18.172 1.00 95.00 131 THR A N 1
ATOM 1014 C CA . THR A 1 131 ? -3.909 0.377 19.313 1.00 95.00 131 THR A CA 1
ATOM 1015 C C . THR A 1 131 ? -2.564 0.992 19.016 1.00 95.00 131 THR A C 1
ATOM 1017 O O . THR A 1 131 ? -2.119 1.861 19.756 1.00 95.00 131 THR A O 1
ATOM 1020 N N . LYS A 1 132 ? -1.895 0.524 17.965 1.00 94.00 132 LYS A N 1
ATOM 1021 C CA . LYS A 1 132 ? -0.539 0.943 17.626 1.00 94.00 132 LYS A CA 1
ATOM 1022 C C . LYS A 1 132 ? -0.519 1.439 16.190 1.00 94.00 132 LYS A C 1
ATOM 1024 O O . LYS A 1 132 ? -0.982 0.694 15.322 1.00 94.00 132 LYS A O 1
ATOM 1029 N N . PRO A 1 133 ? 0.005 2.646 15.932 1.00 95.00 133 PRO A N 1
ATOM 1030 C CA . PRO A 1 133 ? 0.201 3.117 14.575 1.00 95.00 133 PRO A CA 1
ATOM 1031 C C . PRO A 1 133 ? 1.286 2.296 13.873 1.00 95.00 133 PRO A C 1
ATOM 1033 O O . PRO A 1 133 ? 2.289 1.884 14.465 1.00 95.00 133 PRO A O 1
ATOM 1036 N N . VAL A 1 134 ? 1.072 2.072 12.587 1.00 95.12 134 VAL A N 1
ATOM 1037 C CA . VAL A 1 134 ? 1.900 1.265 11.703 1.00 95.12 134 VAL A CA 1
ATOM 1038 C C . VAL A 1 134 ? 2.038 2.009 10.380 1.00 95.12 134 VAL A C 1
ATOM 1040 O O . VAL A 1 134 ? 1.042 2.306 9.728 1.00 95.12 134 VAL A O 1
ATOM 1043 N N . SER A 1 135 ? 3.272 2.293 9.970 1.00 93.69 135 SER A N 1
ATOM 1044 C CA . SER A 1 135 ? 3.554 2.860 8.651 1.00 93.69 135 SER A CA 1
ATOM 1045 C C . SER A 1 135 ? 3.991 1.738 7.725 1.00 93.69 135 SER A C 1
ATOM 1047 O O . SER A 1 135 ? 5.055 1.145 7.904 1.00 93.69 135 SER A O 1
ATOM 1049 N N . VAL A 1 136 ? 3.146 1.399 6.759 1.00 94.12 136 VAL A N 1
ATOM 1050 C CA . VAL A 1 136 ? 3.423 0.330 5.805 1.00 94.12 136 VAL A CA 1
ATOM 1051 C C . VAL A 1 136 ? 4.084 0.932 4.581 1.00 94.12 136 VAL A C 1
ATOM 1053 O O . VAL A 1 136 ? 3.463 1.676 3.824 1.00 94.12 136 VAL A O 1
ATOM 1056 N N . VAL A 1 137 ? 5.354 0.600 4.393 1.00 90.62 137 VAL A N 1
ATOM 1057 C CA . VAL A 1 137 ? 6.195 1.088 3.308 1.00 90.62 137 VAL A CA 1
ATOM 1058 C C . VAL A 1 137 ? 6.346 -0.012 2.277 1.00 90.62 137 VAL A C 1
ATOM 1060 O O . VAL A 1 137 ? 6.823 -1.116 2.562 1.00 90.62 137 VAL A O 1
ATOM 1063 N N . ARG A 1 138 ? 5.961 0.309 1.047 1.00 88.19 138 ARG A N 1
ATOM 1064 C CA . ARG A 1 138 ? 6.145 -0.584 -0.085 1.00 88.19 138 ARG A CA 1
ATOM 1065 C C . ARG A 1 138 ? 7.628 -0.776 -0.398 1.00 88.19 138 ARG A C 1
ATOM 1067 O O . ARG A 1 138 ? 8.366 0.194 -0.533 1.00 88.19 138 ARG A O 1
ATOM 1074 N N . THR A 1 139 ? 8.039 -2.017 -0.613 1.00 87.81 139 THR A N 1
ATOM 1075 C CA . THR A 1 139 ? 9.372 -2.366 -1.115 1.00 87.81 139 THR A CA 1
ATOM 1076 C C . THR A 1 139 ? 9.302 -2.970 -2.519 1.00 87.81 139 THR A C 1
ATOM 1078 O O . THR A 1 139 ? 8.260 -2.956 -3.182 1.00 87.81 139 THR A O 1
ATOM 1081 N N . TYR A 1 140 ? 10.435 -3.467 -3.011 1.00 87.69 140 TYR A N 1
ATOM 1082 C CA . TYR A 1 140 ? 10.546 -4.104 -4.319 1.00 87.69 140 TYR A CA 1
ATOM 1083 C C . TYR A 1 140 ? 9.793 -5.445 -4.383 1.00 87.69 140 TYR A C 1
ATOM 1085 O O . TYR A 1 140 ? 9.541 -6.074 -3.352 1.00 87.69 140 TYR A O 1
ATOM 1093 N N . PRO A 1 141 ? 9.395 -5.896 -5.586 1.00 91.38 141 PRO A N 1
ATOM 1094 C CA . PRO A 1 141 ? 8.843 -7.230 -5.760 1.00 91.38 141 PRO A CA 1
ATOM 1095 C C . PRO A 1 141 ? 9.869 -8.289 -5.349 1.00 91.38 141 PRO A C 1
ATOM 1097 O O . PRO A 1 141 ? 11.053 -8.181 -5.661 1.00 91.38 141 PRO A O 1
ATOM 1100 N N . THR A 1 142 ? 9.394 -9.325 -4.661 1.00 92.62 142 THR A N 1
ATOM 1101 C CA . THR A 1 142 ? 10.205 -10.489 -4.248 1.00 92.62 142 THR A CA 1
ATOM 1102 C C . THR A 1 142 ? 9.812 -11.767 -4.993 1.00 92.62 142 THR A C 1
ATOM 1104 O O . THR A 1 142 ? 10.229 -12.870 -4.645 1.00 92.62 142 THR A O 1
ATOM 1107 N N . ILE A 1 143 ? 8.977 -11.622 -6.021 1.00 94.00 143 ILE A N 1
ATOM 1108 C CA . ILE A 1 143 ? 8.467 -12.711 -6.854 1.00 94.00 143 ILE A CA 1
ATOM 1109 C C . ILE A 1 143 ? 9.330 -12.912 -8.098 1.00 94.00 143 ILE A C 1
ATOM 1111 O O . ILE A 1 143 ? 10.224 -12.129 -8.396 1.00 94.00 143 ILE A O 1
ATOM 1115 N N . ARG A 1 144 ? 9.024 -13.955 -8.873 1.00 94.69 144 ARG A N 1
ATOM 1116 C CA . ARG A 1 144 ? 9.727 -14.225 -10.128 1.00 94.69 144 ARG A CA 1
ATOM 1117 C C . ARG A 1 144 ? 9.600 -13.041 -11.110 1.00 94.69 144 ARG A C 1
ATOM 1119 O O . ARG A 1 144 ? 8.474 -12.606 -11.377 1.00 94.69 144 ARG A O 1
ATOM 1126 N N . PRO A 1 145 ? 10.713 -12.575 -11.706 1.00 94.81 145 PRO A N 1
ATOM 1127 C CA . PRO A 1 145 ? 10.683 -11.580 -12.769 1.00 94.81 145 PRO A CA 1
ATOM 1128 C C . PRO A 1 145 ? 9.887 -12.013 -14.000 1.00 94.81 145 PRO A C 1
ATOM 1130 O O . PRO A 1 145 ? 9.805 -13.201 -14.328 1.00 94.81 145 PRO A O 1
ATOM 1133 N N . ILE A 1 146 ? 9.323 -11.030 -14.702 1.00 95.31 146 ILE A N 1
ATOM 1134 C CA . ILE A 1 146 ? 8.700 -11.248 -16.012 1.00 95.31 146 ILE A CA 1
ATOM 1135 C C . ILE A 1 146 ? 9.764 -11.346 -17.098 1.00 95.31 146 ILE A C 1
ATOM 1137 O O . ILE A 1 146 ? 10.878 -10.851 -16.933 1.00 95.31 146 ILE A O 1
ATOM 1141 N N . SER A 1 147 ? 9.407 -11.960 -18.225 1.00 94.88 147 SER A N 1
ATOM 1142 C CA . SER A 1 147 ? 10.279 -11.947 -19.393 1.00 94.88 147 SER A CA 1
ATOM 1143 C C . SER A 1 147 ? 10.415 -10.523 -19.949 1.00 94.88 147 SER A C 1
ATOM 1145 O O . SER A 1 147 ? 9.480 -9.721 -19.880 1.00 94.88 147 SER A O 1
ATOM 1147 N N . MET A 1 148 ? 11.566 -10.217 -20.550 1.00 94.31 148 MET A N 1
ATOM 1148 C CA . MET A 1 148 ? 11.761 -8.942 -21.250 1.00 94.31 148 MET A CA 1
ATOM 1149 C C . MET A 1 148 ? 10.797 -8.771 -22.426 1.00 94.31 148 MET A C 1
ATOM 1151 O O . MET A 1 148 ? 10.342 -7.663 -22.685 1.00 94.31 148 MET A O 1
ATOM 1155 N N . GLN A 1 149 ? 10.423 -9.863 -23.098 1.00 94.88 149 GLN A N 1
ATOM 1156 C CA . GLN A 1 149 ? 9.445 -9.832 -24.185 1.00 94.88 149 GLN A CA 1
ATOM 1157 C C . GLN A 1 149 ? 8.060 -9.380 -23.697 1.00 94.88 149 GLN A C 1
ATOM 1159 O O . GLN A 1 149 ? 7.424 -8.540 -24.335 1.00 94.88 149 GLN A O 1
ATOM 1164 N N . ASP A 1 150 ? 7.604 -9.895 -22.550 1.00 95.69 150 ASP A N 1
ATOM 1165 C CA . ASP A 1 150 ? 6.339 -9.469 -21.941 1.00 95.69 150 ASP A CA 1
ATOM 1166 C C . ASP A 1 150 ? 6.403 -8.008 -21.485 1.00 95.69 150 ASP A C 1
ATOM 1168 O O . ASP A 1 150 ? 5.441 -7.262 -21.673 1.00 95.69 150 ASP A O 1
ATOM 1172 N N . ALA A 1 151 ? 7.539 -7.596 -20.913 1.00 95.50 151 ALA A N 1
ATOM 1173 C CA . ALA A 1 151 ? 7.770 -6.224 -20.475 1.00 95.50 151 ALA A CA 1
ATOM 1174 C C . ALA A 1 151 ? 7.703 -5.231 -21.644 1.00 95.50 151 ALA A C 1
ATOM 1176 O O . ALA A 1 151 ? 6.981 -4.240 -21.556 1.00 95.50 151 ALA A O 1
ATOM 1177 N N . LEU A 1 152 ? 8.391 -5.531 -22.751 1.00 94.12 152 LEU A N 1
ATOM 1178 C CA . LEU A 1 152 ? 8.378 -4.735 -23.981 1.00 94.12 152 LEU A CA 1
ATOM 1179 C C . LEU A 1 152 ? 6.959 -4.587 -24.530 1.00 94.12 152 LEU A C 1
ATOM 1181 O O . LEU A 1 152 ? 6.487 -3.470 -24.730 1.00 94.12 152 LEU A O 1
ATOM 1185 N N . LYS A 1 153 ? 6.254 -5.712 -24.697 1.00 94.00 153 LYS A N 1
ATOM 1186 C CA . LYS A 1 153 ? 4.885 -5.725 -25.223 1.00 94.00 153 LYS A CA 1
ATOM 1187 C C . LYS A 1 153 ? 3.923 -4.925 -24.343 1.00 94.00 153 LYS A C 1
ATOM 1189 O O . LYS A 1 153 ? 3.071 -4.201 -24.858 1.00 94.00 153 LYS A O 1
ATOM 1194 N N . TYR A 1 154 ? 4.034 -5.072 -23.023 1.00 93.81 154 TYR A N 1
ATOM 1195 C CA . TYR A 1 154 ? 3.212 -4.326 -22.074 1.00 93.81 154 TYR A CA 1
ATOM 1196 C C . TYR A 1 154 ? 3.492 -2.826 -22.146 1.00 93.81 154 TYR A C 1
ATOM 1198 O O . TYR A 1 154 ? 2.557 -2.032 -22.237 1.00 93.81 154 TYR A O 1
ATOM 1206 N N . ASP A 1 155 ? 4.766 -2.441 -22.143 1.00 92.00 155 ASP A N 1
ATOM 1207 C CA . ASP A 1 155 ? 5.169 -1.040 -22.173 1.00 92.00 155 ASP A CA 1
ATOM 1208 C C . ASP A 1 155 ? 4.777 -0.364 -23.497 1.00 92.00 155 ASP A C 1
ATOM 1210 O O . ASP A 1 155 ? 4.222 0.731 -23.477 1.00 92.00 155 ASP A O 1
ATOM 1214 N N . ASP A 1 156 ? 4.937 -1.041 -24.640 1.00 90.75 156 ASP A N 1
ATOM 1215 C CA . ASP A 1 156 ? 4.477 -0.546 -25.947 1.00 90.75 156 ASP A CA 1
ATOM 1216 C C . ASP A 1 156 ? 2.966 -0.274 -25.956 1.00 90.75 156 ASP A C 1
ATOM 1218 O O . ASP A 1 156 ? 2.523 0.788 -26.401 1.00 90.75 156 ASP A O 1
ATOM 1222 N N . SER A 1 157 ? 2.170 -1.191 -25.397 1.00 90.00 157 SER A N 1
ATOM 1223 C CA . SER A 1 157 ? 0.728 -0.985 -25.231 1.00 90.00 157 SER A CA 1
ATOM 1224 C C . SER A 1 157 ? 0.440 0.199 -24.307 1.00 90.00 157 SER A C 1
ATOM 1226 O O . SER A 1 157 ? -0.395 1.047 -24.623 1.00 90.00 157 SER A O 1
ATOM 1228 N N . ALA A 1 158 ? 1.135 0.292 -23.174 1.00 87.94 158 ALA A N 1
ATOM 1229 C CA . ALA A 1 158 ? 0.910 1.332 -22.179 1.00 87.94 158 ALA A CA 1
ATOM 1230 C C . ALA A 1 158 ? 1.363 2.730 -22.641 1.00 87.94 158 ALA A C 1
ATOM 1232 O O . ALA A 1 158 ? 0.910 3.729 -22.094 1.00 87.94 158 ALA A O 1
ATOM 1233 N N . ARG A 1 159 ? 2.223 2.832 -23.659 1.00 86.50 159 ARG A N 1
ATOM 1234 C CA . ARG A 1 159 ? 2.617 4.110 -24.278 1.00 86.50 159 ARG A CA 1
ATOM 1235 C C . ARG A 1 159 ? 1.588 4.665 -25.262 1.00 86.50 159 ARG A C 1
ATOM 1237 O O . ARG A 1 159 ? 1.728 5.809 -25.686 1.00 86.50 159 ARG A O 1
ATOM 1244 N N . SER A 1 160 ? 0.562 3.892 -25.618 1.00 85.25 160 SER A N 1
ATOM 1245 C CA . SER A 1 160 ? -0.490 4.344 -26.536 1.00 85.25 160 SER A CA 1
ATOM 1246 C C . SER A 1 160 ? -1.615 5.133 -25.851 1.00 85.25 160 SER A C 1
ATOM 1248 O O . SER A 1 160 ? -2.271 5.940 -26.505 1.00 85.25 160 SER A O 1
ATOM 1250 N N . TYR A 1 161 ? -1.822 4.957 -24.539 1.00 81.44 161 TYR A N 1
ATOM 1251 C CA . TYR A 1 161 ? -2.840 5.679 -23.767 1.00 81.44 161 TYR A CA 1
ATOM 1252 C C . TYR A 1 161 ? -2.464 5.820 -22.281 1.00 81.44 161 TYR A C 1
ATOM 1254 O O . TYR A 1 161 ? -1.592 5.127 -21.766 1.00 81.44 161 TYR A O 1
ATOM 1262 N N . GLY A 1 162 ? -3.150 6.711 -21.561 1.00 79.50 162 GLY A N 1
ATOM 1263 C CA . GLY A 1 162 ? -2.955 6.895 -20.120 1.00 79.50 162 GLY A CA 1
ATOM 1264 C C . GLY A 1 162 ? -1.709 7.709 -19.759 1.00 79.50 162 GLY A C 1
ATOM 1265 O O . GLY A 1 162 ? -1.178 8.476 -20.562 1.00 79.50 162 GLY A O 1
ATOM 1266 N N . TRP A 1 163 ? -1.262 7.581 -18.509 1.00 78.19 163 TRP A N 1
ATOM 1267 C CA . TRP A 1 163 ? -0.249 8.473 -17.936 1.00 78.19 163 TRP A CA 1
ATOM 1268 C C . TRP A 1 163 ? 1.119 8.372 -18.625 1.00 78.19 163 TRP A C 1
ATOM 1270 O O . TRP A 1 163 ? 1.780 9.392 -18.786 1.00 78.19 163 TRP A O 1
ATOM 1280 N N . ARG A 1 164 ? 1.528 7.182 -19.094 1.00 80.88 164 ARG A N 1
ATOM 1281 C CA . ARG A 1 164 ? 2.781 7.009 -19.853 1.00 80.88 164 ARG A CA 1
ATOM 1282 C C . ARG A 1 164 ? 2.733 7.709 -21.209 1.00 80.88 164 ARG A C 1
ATOM 1284 O O . ARG A 1 164 ? 3.704 8.351 -21.594 1.00 80.88 164 ARG A O 1
ATOM 1291 N N . ALA A 1 165 ? 1.611 7.598 -21.921 1.00 83.06 165 ALA A N 1
ATOM 1292 C CA . ALA A 1 165 ? 1.424 8.247 -23.217 1.00 83.06 165 ALA A CA 1
ATOM 1293 C C . ALA A 1 165 ? 1.454 9.778 -23.106 1.00 83.06 165 ALA A C 1
ATOM 1295 O O . ALA A 1 165 ? 1.986 10.445 -23.987 1.00 83.06 165 ALA A O 1
ATOM 1296 N N . MET A 1 166 ? 0.907 10.328 -22.017 1.00 80.31 166 MET A N 1
ATOM 1297 C CA . MET A 1 166 ? 0.928 11.769 -21.743 1.00 80.31 166 MET A CA 1
ATOM 1298 C C . MET A 1 166 ? 2.287 12.243 -21.215 1.00 80.31 166 MET A C 1
ATOM 1300 O O . MET A 1 166 ? 2.770 13.287 -21.631 1.00 80.31 166 MET A O 1
ATOM 1304 N N . GLY A 1 167 ? 2.900 11.481 -20.306 1.00 76.12 167 GLY A N 1
ATOM 1305 C CA . GLY A 1 167 ? 4.112 11.884 -19.593 1.00 76.12 167 GLY A CA 1
ATOM 1306 C C . GLY A 1 167 ? 5.418 11.648 -20.349 1.00 76.12 167 GLY A C 1
ATOM 1307 O O . GLY A 1 167 ? 6.397 12.322 -20.052 1.00 76.12 167 GLY A O 1
ATOM 1308 N N . PHE A 1 168 ? 5.448 10.712 -21.306 1.00 77.50 168 PHE A N 1
ATOM 1309 C CA . PHE A 1 168 ? 6.667 10.306 -22.026 1.00 77.50 168 PHE A CA 1
ATOM 1310 C C . PHE A 1 168 ? 6.457 10.230 -23.542 1.00 77.50 168 PHE A C 1
ATOM 1312 O O . PHE A 1 168 ? 7.052 9.397 -24.242 1.00 77.50 168 PHE A O 1
ATOM 1319 N N . ARG A 1 169 ? 5.574 11.078 -24.075 1.00 78.31 169 ARG A N 1
ATOM 1320 C CA . ARG A 1 169 ? 5.365 11.172 -25.519 1.00 78.31 169 ARG A CA 1
ATOM 1321 C C . ARG A 1 169 ? 6.675 11.578 -26.193 1.00 78.31 169 ARG A C 1
ATOM 1323 O O . ARG A 1 169 ? 7.277 12.567 -25.810 1.00 78.31 169 ARG A O 1
ATOM 1330 N N . GLY A 1 170 ? 7.128 10.805 -27.178 1.00 77.62 170 GLY A N 1
ATOM 1331 C CA . GLY A 1 170 ? 8.384 11.087 -27.890 1.00 77.62 170 GLY A CA 1
ATOM 1332 C C . GLY A 1 170 ? 9.670 10.761 -27.118 1.00 77.62 170 GLY A C 1
ATOM 1333 O O . GLY A 1 170 ? 10.741 10.802 -27.714 1.00 77.62 170 GLY A O 1
ATOM 1334 N N . ALA A 1 171 ? 9.585 10.362 -25.843 1.00 83.56 171 ALA A N 1
ATOM 1335 C CA . ALA A 1 171 ? 10.751 10.006 -25.040 1.00 83.56 171 ALA A CA 1
ATOM 1336 C C . ALA A 1 171 ? 11.490 8.789 -25.618 1.00 83.56 171 ALA A C 1
ATOM 1338 O O . ALA A 1 171 ? 10.867 7.801 -26.050 1.00 83.56 171 ALA A O 1
ATOM 1339 N N . LYS A 1 172 ? 12.827 8.834 -25.570 1.00 85.19 172 LYS A N 1
ATOM 1340 C CA . LYS A 1 172 ? 13.665 7.664 -25.855 1.00 85.19 172 LYS A CA 1
ATOM 1341 C C . LYS A 1 172 ? 13.588 6.707 -24.670 1.00 85.19 172 LYS A C 1
ATOM 1343 O O . LYS A 1 172 ? 13.703 7.122 -23.521 1.00 85.19 172 LYS A O 1
ATOM 1348 N N . ARG A 1 173 ? 13.396 5.421 -24.965 1.00 88.38 173 ARG A N 1
ATOM 1349 C CA . ARG A 1 173 ? 13.302 4.355 -23.964 1.00 88.38 173 ARG A CA 1
ATOM 1350 C C . ARG A 1 173 ? 14.568 3.510 -23.989 1.00 88.38 173 ARG A C 1
ATOM 1352 O O . ARG A 1 173 ? 14.928 3.000 -25.048 1.00 88.38 173 ARG A O 1
ATOM 1359 N N . SER A 1 174 ? 15.180 3.318 -22.830 1.00 90.44 174 SER A N 1
ATOM 1360 C CA . SER A 1 174 ? 16.178 2.279 -22.581 1.00 90.44 174 SER A CA 1
ATOM 1361 C C . SER A 1 174 ? 15.647 1.281 -21.546 1.00 90.44 174 SER A C 1
ATOM 1363 O O . SER A 1 174 ? 14.590 1.492 -20.943 1.00 90.44 174 SER A O 1
ATOM 1365 N N . TRP A 1 175 ? 16.340 0.154 -21.388 1.00 92.38 175 TRP A N 1
ATOM 1366 C CA . TRP A 1 175 ? 15.923 -0.923 -20.496 1.00 92.38 175 TRP A CA 1
ATOM 1367 C C . TRP A 1 175 ? 17.039 -1.300 -19.540 1.00 92.38 175 TRP A C 1
ATOM 1369 O O . TRP A 1 175 ? 18.189 -1.480 -19.937 1.00 92.38 175 TRP A O 1
ATOM 1379 N N . LYS A 1 176 ? 16.660 -1.464 -18.278 1.00 92.62 176 LYS A N 1
ATOM 1380 C CA . LYS A 1 176 ? 17.536 -1.924 -17.208 1.00 92.62 176 LYS A CA 1
ATOM 1381 C C . LYS A 1 176 ? 16.869 -3.038 -16.410 1.00 92.62 176 LYS A C 1
ATOM 1383 O O . LYS A 1 176 ? 15.689 -3.333 -16.601 1.00 92.62 176 LYS A O 1
ATOM 1388 N N . LEU A 1 177 ? 17.626 -3.652 -15.512 1.00 91.94 177 LEU A N 1
ATOM 1389 C CA . LEU A 1 177 ? 17.160 -4.680 -14.595 1.00 91.94 177 LEU A CA 1
ATOM 1390 C C . LEU A 1 177 ? 17.371 -4.237 -13.146 1.00 91.94 177 LEU A C 1
ATOM 1392 O O . LEU A 1 177 ? 18.447 -3.773 -12.771 1.00 91.94 177 LEU A O 1
ATOM 1396 N N . LEU A 1 178 ? 16.347 -4.449 -12.319 1.00 89.62 178 LEU A N 1
ATOM 1397 C CA . LEU A 1 178 ? 16.407 -4.317 -10.867 1.00 89.62 178 LEU A CA 1
ATOM 1398 C C . LEU A 1 178 ? 16.073 -5.664 -10.230 1.00 89.62 178 LEU A C 1
ATOM 1400 O O . LEU A 1 178 ? 14.936 -6.118 -10.309 1.00 89.62 178 LEU A O 1
ATOM 1404 N N . HIS A 1 179 ? 17.056 -6.322 -9.613 1.00 88.12 179 HIS A N 1
ATOM 1405 C CA . HIS A 1 179 ? 16.890 -7.673 -9.047 1.00 88.12 179 HIS A CA 1
ATOM 1406 C C . HIS A 1 179 ? 16.295 -8.667 -10.072 1.00 88.12 179 HIS A C 1
ATOM 1408 O O . HIS A 1 179 ? 15.446 -9.496 -9.755 1.00 88.12 179 HIS A O 1
ATOM 1414 N N . GLY A 1 180 ? 16.701 -8.531 -11.340 1.00 90.12 180 GLY A N 1
ATOM 1415 C CA . GLY A 1 180 ? 16.180 -9.309 -12.466 1.00 90.12 180 GLY A CA 1
ATOM 1416 C C . GLY A 1 180 ? 14.832 -8.836 -13.023 1.00 90.12 180 GLY A C 1
ATOM 1417 O O . GLY A 1 180 ? 14.440 -9.301 -14.090 1.00 90.12 180 GLY A O 1
ATOM 1418 N N . HIS A 1 181 ? 14.130 -7.909 -12.364 1.00 93.62 181 HIS A N 1
ATOM 1419 C CA . HIS A 1 181 ? 12.891 -7.325 -12.876 1.00 93.62 181 HIS A CA 1
ATOM 1420 C C . HIS A 1 181 ? 13.159 -6.254 -13.938 1.00 93.62 181 HIS A C 1
ATOM 1422 O O . HIS A 1 181 ? 14.007 -5.388 -13.713 1.00 93.62 181 HIS A O 1
ATOM 1428 N N . PRO A 1 182 ? 12.416 -6.257 -15.059 1.00 95.50 182 PRO A N 1
ATOM 1429 C CA . PRO A 1 182 ? 12.538 -5.227 -16.083 1.00 95.50 182 PRO A CA 1
ATOM 1430 C C . PRO A 1 182 ? 12.181 -3.833 -15.572 1.00 95.50 182 PRO A C 1
ATOM 1432 O O . PRO A 1 182 ? 11.151 -3.633 -14.922 1.00 95.50 182 PRO A O 1
ATOM 1435 N N . VAL A 1 183 ? 13.018 -2.864 -15.929 1.00 92.94 183 VAL A N 1
ATOM 1436 C CA . VAL A 1 183 ? 12.829 -1.439 -15.671 1.00 92.94 183 VAL A CA 1
ATOM 1437 C C . VAL A 1 183 ? 12.882 -0.697 -17.001 1.00 92.94 183 VAL A C 1
ATOM 1439 O O . VAL A 1 183 ? 13.911 -0.701 -17.677 1.00 92.94 183 VAL A O 1
ATOM 1442 N N . ALA A 1 184 ? 11.779 -0.050 -17.371 1.00 91.75 184 ALA A N 1
ATOM 1443 C CA . ALA A 1 184 ? 11.746 0.870 -18.501 1.00 91.75 184 ALA A CA 1
ATOM 1444 C C . ALA A 1 184 ? 12.268 2.234 -18.043 1.00 91.75 184 ALA A C 1
ATOM 1446 O O . ALA A 1 184 ? 11.716 2.812 -17.107 1.00 91.75 184 ALA A O 1
ATOM 1447 N N . VAL A 1 185 ? 13.314 2.745 -18.689 1.00 89.62 185 VAL A N 1
ATOM 1448 C CA . VAL A 1 185 ? 13.875 4.070 -18.407 1.00 89.62 185 VAL A CA 1
ATOM 1449 C C . VAL A 1 185 ? 13.542 4.999 -19.566 1.00 89.62 185 VAL A C 1
ATOM 1451 O O . VAL A 1 185 ? 13.869 4.725 -20.719 1.00 89.62 185 VAL A O 1
ATOM 1454 N N . TYR A 1 186 ? 12.863 6.092 -19.254 1.00 86.44 186 TYR A N 1
ATOM 1455 C CA . TYR A 1 186 ? 12.439 7.121 -20.186 1.00 86.44 186 TYR A CA 1
ATOM 1456 C C . TYR A 1 186 ? 13.341 8.336 -20.032 1.00 86.44 186 TYR A C 1
ATOM 1458 O O . TYR A 1 186 ? 13.410 8.931 -18.958 1.00 86.44 186 TYR A O 1
ATOM 1466 N N . HIS A 1 187 ? 14.011 8.704 -21.116 1.00 83.25 187 HIS A N 1
ATOM 1467 C CA . HIS A 1 187 ? 14.820 9.911 -21.205 1.00 83.25 187 HIS A CA 1
ATOM 1468 C C . HIS A 1 187 ? 13.971 10.999 -21.867 1.00 83.25 187 HIS A C 1
ATOM 1470 O O . HIS A 1 187 ? 13.355 10.728 -22.905 1.00 83.25 187 HIS A O 1
ATOM 1476 N N . GLY A 1 188 ? 13.892 12.172 -21.226 1.00 69.62 188 GLY A N 1
ATOM 1477 C CA . GLY A 1 188 ? 13.010 13.284 -21.592 1.00 69.62 188 GLY A CA 1
ATOM 1478 C C . GLY A 1 188 ? 12.962 13.589 -23.093 1.00 69.62 188 GLY A C 1
ATOM 1479 O O . GLY A 1 188 ? 13.936 13.396 -23.820 1.00 69.62 188 GLY A O 1
ATOM 1480 N N . ALA A 1 189 ? 11.788 14.022 -23.558 1.00 54.25 189 ALA A N 1
ATOM 1481 C CA . ALA A 1 189 ? 11.562 14.413 -24.950 1.00 54.25 189 ALA A CA 1
ATOM 1482 C C . ALA A 1 189 ? 11.867 15.900 -25.216 1.00 54.25 189 ALA A C 1
ATOM 1484 O O . ALA A 1 189 ? 12.153 16.241 -26.359 1.00 54.25 189 ALA A O 1
ATOM 1485 N N . ASP A 1 190 ? 11.844 16.743 -24.176 1.00 52.91 190 ASP A N 1
ATOM 1486 C CA . ASP A 1 190 ? 12.113 18.182 -24.252 1.00 52.91 190 ASP A CA 1
ATOM 1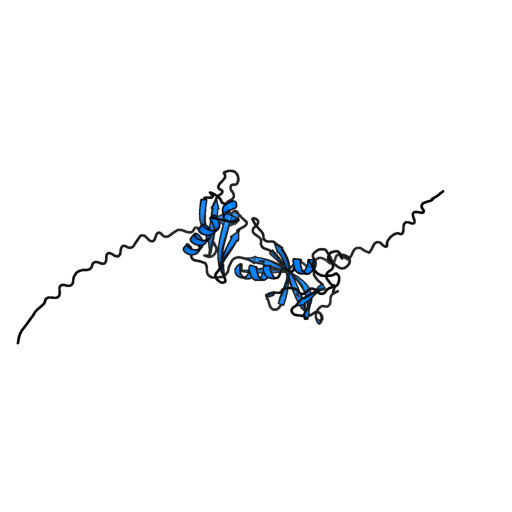487 C C . ASP A 1 190 ? 13.363 18.533 -23.433 1.00 52.91 190 ASP A C 1
ATOM 1489 O O . ASP A 1 190 ? 13.493 18.129 -22.278 1.00 52.91 190 ASP A O 1
ATOM 1493 N N . GLU A 1 191 ? 14.258 19.321 -24.033 1.00 47.56 191 GLU A N 1
ATOM 1494 C CA . GLU A 1 191 ? 15.586 19.744 -23.542 1.00 47.56 191 GLU A CA 1
ATOM 1495 C C . GLU A 1 191 ? 15.580 20.555 -22.221 1.00 47.56 191 GLU A C 1
ATOM 1497 O O . GLU A 1 191 ? 16.604 21.106 -21.830 1.00 47.56 191 GLU A O 1
ATOM 1502 N N . VAL A 1 192 ? 14.436 20.675 -21.535 1.00 48.66 192 VAL A N 1
ATOM 1503 C CA . VAL A 1 192 ? 14.240 21.580 -20.385 1.00 48.66 192 VAL A CA 1
ATOM 1504 C C . VAL A 1 192 ? 14.260 20.850 -19.033 1.00 48.66 192 VAL A C 1
ATOM 1506 O O . VAL A 1 192 ? 14.513 21.479 -18.009 1.00 48.66 192 VAL A O 1
ATOM 1509 N N . GLU A 1 193 ? 14.076 19.527 -18.999 1.00 53.03 193 GLU A N 1
ATOM 1510 C CA . GLU A 1 193 ? 14.280 18.724 -17.786 1.00 53.03 193 GLU A CA 1
ATOM 1511 C C . GLU A 1 193 ? 15.150 17.500 -18.108 1.00 53.03 193 GLU A C 1
ATOM 1513 O O . GLU A 1 193 ? 14.672 16.524 -18.688 1.00 53.03 193 GLU A O 1
ATOM 1518 N N . ASP A 1 194 ? 16.408 17.509 -17.651 1.00 54.88 194 ASP A N 1
ATOM 1519 C CA . ASP A 1 194 ? 17.351 16.369 -17.632 1.00 54.88 194 ASP A CA 1
ATOM 1520 C C . ASP A 1 194 ? 16.893 15.218 -16.697 1.00 54.88 194 ASP A C 1
ATOM 1522 O O . ASP A 1 194 ? 17.680 14.477 -16.104 1.00 54.88 194 ASP A O 1
ATOM 1526 N N . GLY A 1 195 ? 15.583 15.047 -16.524 1.00 64.94 195 GLY A N 1
ATOM 1527 C CA . GLY A 1 195 ? 14.988 14.016 -15.693 1.00 64.94 195 GLY A CA 1
ATOM 1528 C C . GLY A 1 195 ? 14.827 12.715 -16.467 1.00 64.94 195 GLY A C 1
ATOM 1529 O O . GLY A 1 195 ? 13.894 12.559 -17.256 1.00 64.94 195 GLY A O 1
ATOM 1530 N N . SER A 1 196 ? 15.689 11.733 -16.201 1.00 74.56 196 SER A N 1
ATOM 1531 C CA . SER A 1 196 ? 15.380 10.347 -16.564 1.00 74.56 196 SER A CA 1
ATOM 1532 C C . SER A 1 196 ? 14.378 9.770 -15.565 1.00 74.56 196 SER A C 1
ATOM 1534 O O . SER A 1 196 ? 14.531 9.912 -14.355 1.00 74.56 196 SER A O 1
ATOM 1536 N N . THR A 1 197 ? 13.342 9.108 -16.072 1.00 79.81 197 THR A N 1
ATOM 1537 C CA . THR A 1 197 ? 12.299 8.475 -15.261 1.00 79.81 197 THR A CA 1
ATOM 1538 C C . THR A 1 197 ? 12.341 6.965 -15.431 1.00 79.81 197 THR A C 1
ATOM 1540 O O . THR A 1 197 ? 12.388 6.489 -16.561 1.00 79.81 197 THR A O 1
ATOM 1543 N N . ALA A 1 198 ? 12.241 6.196 -14.345 1.00 85.69 198 ALA A N 1
ATOM 1544 C CA . ALA A 1 198 ? 12.167 4.740 -14.424 1.00 85.69 198 ALA A CA 1
ATOM 1545 C C . ALA A 1 198 ? 10.834 4.160 -13.969 1.00 85.69 198 ALA A C 1
ATOM 1547 O O . ALA A 1 198 ? 10.205 4.633 -13.024 1.00 85.69 198 ALA A O 1
ATOM 1548 N N . VAL A 1 199 ? 10.449 3.066 -14.622 1.00 89.06 199 VAL A N 1
ATOM 1549 C CA . VAL A 1 199 ? 9.247 2.301 -14.318 1.00 89.06 199 VAL A CA 1
ATOM 1550 C C . VAL A 1 199 ? 9.598 0.825 -14.182 1.00 89.06 199 VAL A C 1
ATOM 1552 O O . VAL A 1 199 ? 9.946 0.165 -15.158 1.00 89.06 199 VAL A O 1
ATOM 1555 N N . LEU A 1 200 ? 9.491 0.307 -12.963 1.00 90.75 200 LEU A N 1
ATOM 1556 C CA . LEU A 1 200 ? 9.677 -1.101 -12.629 1.00 90.75 200 LEU A CA 1
ATOM 1557 C C . LEU A 1 200 ? 8.437 -1.914 -13.010 1.00 90.75 200 LEU A C 1
ATOM 1559 O O . LEU A 1 200 ? 7.318 -1.491 -12.720 1.00 90.75 200 LEU A O 1
ATOM 1563 N N . LEU A 1 201 ? 8.637 -3.093 -13.604 1.00 94.19 201 LEU A N 1
ATOM 1564 C CA . LEU A 1 201 ? 7.571 -3.981 -14.070 1.00 94.19 201 LEU A CA 1
ATOM 1565 C C . LEU A 1 201 ? 7.666 -5.375 -13.428 1.00 94.19 201 LEU A C 1
ATOM 1567 O O . LEU A 1 201 ? 8.730 -5.996 -13.367 1.00 94.19 201 LEU A O 1
ATOM 1571 N N . TRP A 1 202 ? 6.530 -5.913 -12.986 1.00 94.88 202 TRP A N 1
ATOM 1572 C CA . TRP A 1 202 ? 6.414 -7.299 -12.511 1.00 94.88 202 TRP A CA 1
ATOM 1573 C C . TRP A 1 202 ? 5.021 -7.858 -12.810 1.00 94.88 202 TRP A C 1
ATOM 1575 O O . TRP A 1 202 ? 4.098 -7.107 -13.102 1.00 94.88 202 TRP A O 1
ATOM 1585 N N . LYS A 1 203 ? 4.846 -9.184 -12.749 1.00 94.94 203 LYS A N 1
ATOM 1586 C CA . LYS A 1 203 ? 3.547 -9.836 -12.973 1.00 94.94 203 LYS A CA 1
ATOM 1587 C C . LYS A 1 203 ? 3.079 -10.520 -11.710 1.00 94.94 203 LYS A C 1
ATOM 1589 O O . LYS A 1 203 ? 3.775 -11.372 -11.171 1.00 94.94 203 LYS A O 1
ATOM 1594 N N . TYR A 1 204 ? 1.872 -10.191 -11.285 1.00 93.50 204 TYR A N 1
ATOM 1595 C CA . TYR A 1 204 ? 1.246 -10.769 -10.110 1.00 93.50 204 TYR A CA 1
ATOM 1596 C C . TYR A 1 204 ? -0.230 -11.047 -10.389 1.00 93.50 204 TYR A C 1
ATOM 1598 O O . TYR A 1 204 ? -0.897 -10.259 -11.057 1.00 93.50 204 TYR A O 1
ATOM 1606 N N . LYS A 1 205 ? -0.727 -12.210 -9.942 1.00 92.06 205 LYS A N 1
ATOM 1607 C CA . LYS A 1 205 ? -2.117 -12.662 -10.167 1.00 92.06 205 LYS A CA 1
ATOM 1608 C C . LYS A 1 205 ? -2.584 -12.482 -11.631 1.00 92.06 205 LYS A C 1
ATOM 1610 O O . LYS A 1 205 ? -3.687 -12.027 -11.906 1.00 92.06 205 LYS A O 1
ATOM 1615 N N . GLY A 1 206 ? -1.709 -12.809 -12.590 1.00 91.62 206 GLY A N 1
ATOM 1616 C CA . GLY A 1 206 ? -1.996 -12.746 -14.031 1.00 91.62 206 GLY A CA 1
ATOM 1617 C C . GLY A 1 206 ? -1.881 -11.359 -14.680 1.00 91.62 206 GLY A C 1
ATOM 1618 O O . GLY A 1 206 ? -1.850 -11.282 -15.906 1.00 91.62 206 GLY A O 1
ATOM 1619 N N . ARG A 1 207 ? -1.737 -10.287 -13.897 1.00 92.75 207 ARG A N 1
ATOM 1620 C CA . ARG A 1 207 ? -1.625 -8.900 -14.371 1.00 92.75 207 ARG A CA 1
ATOM 1621 C C . ARG A 1 207 ? -0.179 -8.420 -14.318 1.00 92.75 207 ARG A C 1
ATOM 1623 O O . ARG A 1 207 ? 0.523 -8.724 -13.356 1.00 92.75 207 ARG A O 1
ATOM 1630 N N . ILE A 1 208 ? 0.259 -7.664 -15.325 1.00 93.12 208 ILE A N 1
ATOM 1631 C CA . ILE A 1 208 ? 1.500 -6.887 -15.218 1.00 93.12 208 ILE A CA 1
ATOM 1632 C C . ILE A 1 208 ? 1.165 -5.610 -14.455 1.00 93.12 208 ILE A C 1
ATOM 1634 O O . ILE A 1 208 ? 0.178 -4.939 -14.749 1.00 93.12 208 ILE A O 1
ATOM 1638 N N . LEU A 1 209 ? 1.958 -5.341 -13.432 1.00 90.75 209 LEU A N 1
ATOM 1639 C CA . LEU A 1 209 ? 1.878 -4.171 -12.584 1.00 90.75 209 LEU A CA 1
ATOM 1640 C C . LEU A 1 209 ? 3.120 -3.325 -12.828 1.00 90.75 209 LEU A C 1
ATOM 1642 O O . LEU A 1 209 ? 4.184 -3.841 -13.184 1.00 90.75 209 LEU A O 1
ATOM 1646 N N . ASP A 1 210 ? 2.967 -2.025 -12.623 1.00 88.88 210 ASP A N 1
ATOM 1647 C CA . ASP A 1 210 ? 4.036 -1.068 -12.814 1.00 88.88 210 ASP A CA 1
ATOM 1648 C C . ASP A 1 210 ? 4.201 -0.118 -11.637 1.00 88.88 210 ASP A C 1
ATOM 1650 O O . ASP A 1 210 ? 3.300 0.084 -10.818 1.00 88.88 210 ASP A O 1
ATOM 1654 N N . TYR A 1 211 ? 5.421 0.391 -11.501 1.00 84.75 211 TYR A N 1
ATOM 1655 C CA . TYR A 1 211 ? 5.787 1.269 -10.408 1.00 84.75 211 TYR A CA 1
ATOM 1656 C C . TYR A 1 211 ? 6.823 2.293 -10.828 1.00 84.75 211 TYR A C 1
ATOM 1658 O O . TYR A 1 211 ? 7.876 1.935 -11.350 1.00 84.75 211 TYR A O 1
ATOM 1666 N N . TYR A 1 212 ? 6.524 3.558 -10.559 1.00 81.44 212 TYR A N 1
ATOM 1667 C CA . TYR A 1 212 ? 7.447 4.661 -10.769 1.00 81.44 212 TYR A CA 1
ATOM 1668 C C . TYR A 1 212 ? 8.584 4.609 -9.740 1.00 81.44 212 TYR A C 1
ATOM 1670 O O . TYR A 1 212 ? 8.335 4.560 -8.536 1.00 81.44 212 TYR A O 1
ATOM 1678 N N . LEU A 1 213 ? 9.829 4.656 -10.208 1.00 80.06 213 LEU A N 1
ATOM 1679 C CA . LEU A 1 213 ? 11.016 4.754 -9.364 1.00 80.06 213 LEU A CA 1
ATOM 1680 C C . LEU A 1 213 ? 11.382 6.238 -9.196 1.00 80.06 213 LEU A C 1
ATOM 1682 O O . LEU A 1 213 ? 11.757 6.909 -10.152 1.00 80.06 213 LEU A O 1
ATOM 1686 N N . GLY A 1 214 ? 11.200 6.732 -7.966 1.00 62.75 214 GLY A N 1
ATOM 1687 C CA . GLY A 1 214 ? 11.188 8.145 -7.554 1.00 62.75 214 GLY A CA 1
ATOM 1688 C C . GLY A 1 214 ? 12.442 8.982 -7.808 1.00 62.75 214 GLY A C 1
ATOM 1689 O O . GLY A 1 214 ? 12.336 10.202 -7.876 1.00 62.75 214 GLY A O 1
ATOM 1690 N N . SER A 1 215 ? 13.620 8.359 -7.897 1.00 60.84 215 SER A N 1
ATOM 1691 C CA . SER A 1 215 ? 14.907 9.066 -7.837 1.00 60.84 215 SER A CA 1
ATOM 1692 C C . SER A 1 215 ? 15.778 8.785 -9.073 1.00 60.84 215 SER A C 1
ATOM 1694 O O . SER A 1 215 ? 15.971 7.616 -9.426 1.00 60.84 215 SER A O 1
ATOM 1696 N N . PRO A 1 216 ? 16.355 9.833 -9.695 1.00 56.34 216 PRO A N 1
ATOM 1697 C CA . PRO A 1 216 ? 17.389 9.703 -10.720 1.00 56.34 216 PRO A CA 1
ATOM 1698 C C . PRO A 1 216 ? 18.665 9.014 -10.213 1.00 56.34 216 PRO A C 1
ATOM 1700 O O . PRO A 1 216 ? 19.278 8.263 -10.963 1.00 56.34 216 PRO A O 1
ATOM 1703 N N . GLU A 1 217 ? 19.039 9.194 -8.941 1.00 58.53 217 GLU A N 1
ATOM 1704 C CA . GLU A 1 217 ? 20.254 8.594 -8.350 1.00 58.53 217 GLU A CA 1
ATOM 1705 C C . GLU A 1 217 ? 20.165 7.061 -8.298 1.00 58.53 217 GLU A C 1
ATOM 1707 O O . GLU A 1 217 ? 21.166 6.343 -8.324 1.00 58.53 217 GLU A O 1
ATOM 1712 N N . PHE A 1 218 ? 18.942 6.532 -8.268 1.00 64.44 218 PHE A N 1
ATOM 1713 C CA . PHE A 1 218 ? 18.702 5.098 -8.327 1.00 64.44 218 PHE A CA 1
ATOM 1714 C C . PHE A 1 218 ? 19.035 4.499 -9.703 1.00 64.44 218 PHE A C 1
ATOM 1716 O O . PHE A 1 218 ? 19.370 3.319 -9.795 1.00 64.44 218 PHE A O 1
ATOM 1723 N N . LEU A 1 219 ? 18.975 5.294 -10.777 1.00 63.91 219 LEU A N 1
ATOM 1724 C CA . LEU A 1 219 ? 19.142 4.821 -12.154 1.00 63.91 219 LEU A CA 1
ATOM 1725 C C . LEU A 1 219 ? 20.576 4.425 -12.497 1.00 63.91 219 LEU A C 1
ATOM 1727 O O . LEU A 1 219 ? 20.778 3.549 -13.345 1.00 63.91 219 LEU A O 1
ATOM 1731 N N . GLU A 1 220 ? 21.560 5.059 -11.863 1.00 62.97 220 GLU A N 1
ATOM 1732 C CA . GLU A 1 220 ? 22.984 4.820 -12.120 1.00 62.97 220 GLU A CA 1
ATOM 1733 C C . GLU A 1 220 ? 23.425 3.428 -11.652 1.00 62.97 220 GLU A C 1
ATOM 1735 O O . GLU A 1 220 ? 24.294 2.814 -12.264 1.00 62.97 220 GLU A O 1
ATOM 1740 N N . ASN A 1 221 ? 22.756 2.882 -10.633 1.00 66.12 221 ASN A N 1
ATOM 1741 C CA . ASN A 1 221 ? 23.093 1.594 -10.020 1.00 66.12 221 ASN A CA 1
ATOM 1742 C C . ASN A 1 221 ? 22.356 0.393 -10.639 1.00 66.12 221 ASN A C 1
ATOM 1744 O O . ASN A 1 221 ? 22.514 -0.742 -10.187 1.00 66.12 221 ASN A O 1
ATOM 1748 N N . LEU A 1 222 ? 21.520 0.626 -11.651 1.00 76.56 222 LEU A N 1
ATOM 1749 C CA . LEU A 1 222 ? 20.758 -0.428 -12.311 1.00 76.56 222 LEU A CA 1
ATOM 1750 C C . LEU A 1 222 ? 21.587 -1.133 -13.388 1.00 76.56 222 LEU A C 1
ATOM 1752 O O . LEU A 1 222 ? 22.275 -0.488 -14.179 1.00 76.56 222 LEU A O 1
ATOM 1756 N N . GLN A 1 223 ? 21.451 -2.459 -13.461 1.00 78.00 223 GLN A N 1
ATOM 1757 C CA . GLN A 1 223 ? 22.122 -3.277 -14.468 1.00 78.00 223 GLN A CA 1
ATOM 1758 C C . GLN A 1 223 ? 21.515 -3.011 -15.848 1.00 78.00 223 GLN A C 1
ATOM 1760 O O . GLN A 1 223 ? 20.305 -3.155 -16.028 1.00 78.00 223 GLN A O 1
ATOM 1765 N N . ASP A 1 224 ? 22.343 -2.671 -16.833 1.00 80.81 224 ASP A N 1
ATOM 1766 C CA . ASP A 1 224 ? 21.869 -2.499 -18.204 1.00 80.81 224 ASP A CA 1
ATOM 1767 C C . ASP A 1 224 ? 21.370 -3.826 -18.780 1.00 80.81 224 ASP A C 1
ATOM 1769 O O . ASP A 1 224 ? 22.004 -4.878 -18.635 1.00 80.81 224 ASP A O 1
ATOM 1773 N N . PHE A 1 225 ? 20.226 -3.777 -19.462 1.00 79.31 225 PHE A N 1
ATOM 1774 C CA . PHE A 1 225 ? 19.775 -4.914 -20.245 1.00 79.31 225 PHE A CA 1
ATOM 1775 C C . PHE A 1 225 ? 20.513 -4.918 -21.585 1.00 79.31 225 PHE A C 1
ATOM 1777 O O . PHE A 1 225 ? 20.275 -4.067 -22.442 1.00 79.31 225 PHE A O 1
ATOM 1784 N N . GLN A 1 226 ? 21.396 -5.895 -21.776 1.00 70.88 226 GLN A N 1
ATOM 1785 C CA . GLN A 1 226 ? 21.981 -6.178 -23.080 1.00 70.88 226 GLN A CA 1
ATOM 1786 C C . GLN A 1 226 ? 21.136 -7.240 -23.772 1.00 70.88 226 GLN A C 1
ATOM 1788 O O . GLN A 1 226 ? 21.058 -8.382 -23.319 1.00 70.88 226 GLN A O 1
ATOM 1793 N N . GLU A 1 227 ? 20.498 -6.856 -24.875 1.00 55.72 227 GLU A N 1
ATOM 1794 C CA . GLU A 1 227 ? 19.863 -7.808 -25.771 1.00 55.72 227 GLU A CA 1
ATOM 1795 C C . GLU A 1 227 ? 20.975 -8.669 -26.375 1.00 55.72 227 GLU A C 1
ATOM 1797 O O . GLU A 1 227 ? 21.712 -8.237 -27.262 1.00 55.72 227 GLU A O 1
ATOM 1802 N N . THR A 1 228 ? 21.161 -9.881 -25.851 1.00 44.22 228 THR A N 1
ATOM 1803 C CA . THR A 1 228 ? 21.975 -10.880 -26.531 1.00 44.22 228 THR A CA 1
ATOM 1804 C C . THR A 1 228 ? 21.254 -11.192 -27.825 1.00 44.22 228 THR A C 1
ATOM 1806 O O . THR A 1 228 ? 20.254 -11.909 -27.848 1.00 44.22 228 THR A O 1
ATOM 1809 N N . SER A 1 229 ? 21.741 -10.600 -28.913 1.00 37.91 229 SER A N 1
ATOM 1810 C CA . SER A 1 229 ? 21.320 -10.953 -30.251 1.00 37.91 229 SER A CA 1
ATOM 1811 C C . SER A 1 229 ? 21.491 -12.460 -30.382 1.00 37.91 229 SER A C 1
ATOM 1813 O O . SER A 1 229 ? 22.600 -12.995 -30.398 1.00 37.91 229 SER A O 1
ATOM 1815 N N . VAL A 1 230 ? 20.371 -13.178 -30.438 1.00 40.94 230 VAL A N 1
ATOM 1816 C CA . VAL A 1 230 ? 20.376 -14.556 -30.910 1.00 40.94 230 VAL A CA 1
ATOM 1817 C C . VAL A 1 230 ? 20.674 -14.441 -32.398 1.00 40.94 230 VAL A C 1
ATOM 1819 O O . VAL A 1 230 ? 19.772 -14.383 -33.231 1.00 40.94 230 VAL A O 1
ATOM 1822 N N . SER A 1 231 ? 21.959 -14.314 -32.739 1.00 36.84 231 SER A N 1
ATOM 1823 C CA . SER A 1 231 ? 22.422 -14.513 -34.101 1.00 36.84 231 SER A CA 1
ATOM 1824 C C . SER A 1 231 ? 21.890 -15.875 -34.508 1.00 36.84 231 SER A C 1
ATOM 1826 O O . SER A 1 231 ? 22.158 -16.864 -33.821 1.00 36.84 231 SER A O 1
ATOM 1828 N N . SER A 1 232 ? 21.080 -15.912 -35.562 1.00 37.56 232 SER A N 1
ATOM 1829 C CA . SER A 1 232 ? 20.491 -17.142 -36.060 1.00 37.56 232 SER A CA 1
ATOM 1830 C C . SER A 1 232 ? 21.597 -18.182 -36.215 1.00 37.56 232 SER A C 1
ATOM 1832 O O . SER A 1 232 ? 22.430 -18.073 -37.119 1.00 37.56 232 SER A O 1
ATOM 1834 N N . VAL A 1 233 ? 21.622 -19.194 -35.352 1.00 36.88 233 VAL A N 1
ATOM 1835 C CA . VAL A 1 233 ? 22.343 -20.418 -35.672 1.00 36.88 233 VAL A CA 1
ATOM 1836 C C . VAL A 1 233 ? 21.525 -21.035 -36.793 1.00 36.88 233 VAL A C 1
ATOM 1838 O O . VAL A 1 233 ? 20.529 -21.717 -36.567 1.00 36.88 233 VAL A O 1
ATOM 1841 N N . ARG A 1 234 ? 21.899 -20.698 -38.030 1.00 37.06 234 ARG A N 1
ATOM 1842 C CA . ARG A 1 234 ? 21.509 -21.435 -39.222 1.00 37.06 234 ARG A CA 1
ATOM 1843 C C . ARG A 1 234 ? 22.020 -22.851 -38.985 1.00 37.06 234 ARG A C 1
ATOM 1845 O O . ARG A 1 234 ? 23.201 -23.132 -39.160 1.00 37.06 234 ARG A O 1
ATOM 1852 N N . THR A 1 235 ? 21.151 -23.732 -38.508 1.00 37.50 235 THR A N 1
ATOM 1853 C CA . THR A 1 235 ? 21.409 -25.163 -38.565 1.00 37.50 235 THR A CA 1
ATOM 1854 C C . THR A 1 235 ? 21.336 -25.525 -40.042 1.00 37.50 235 THR A C 1
ATOM 1856 O O . THR A 1 235 ? 20.261 -25.781 -40.578 1.00 37.50 235 THR A O 1
ATOM 1859 N N . GLU A 1 236 ? 22.471 -25.466 -40.738 1.00 35.16 236 GLU A N 1
ATOM 1860 C CA . GLU A 1 236 ? 22.621 -26.186 -41.995 1.00 35.16 236 GLU A CA 1
ATOM 1861 C C . GLU A 1 236 ? 22.506 -27.672 -41.656 1.00 35.16 236 GLU A C 1
ATOM 1863 O O . GLU A 1 236 ? 23.460 -28.331 -41.243 1.00 35.16 236 GLU A O 1
ATOM 1868 N N . VAL A 1 237 ? 21.283 -28.191 -41.757 1.00 37.81 237 VAL A N 1
ATOM 1869 C CA . VAL A 1 237 ? 21.032 -29.625 -41.786 1.00 37.81 237 VAL A CA 1
ATOM 1870 C C . VAL A 1 237 ? 21.636 -30.118 -43.093 1.00 37.81 237 VAL A C 1
ATOM 1872 O O . VAL A 1 237 ? 21.022 -30.053 -44.156 1.00 37.81 237 VAL A O 1
ATOM 1875 N N . LEU A 1 238 ? 22.885 -30.570 -43.012 1.00 34.09 238 LEU A N 1
ATOM 1876 C CA . LEU A 1 238 ? 23.566 -31.281 -44.079 1.00 34.09 238 LEU A CA 1
ATOM 1877 C C . LEU A 1 238 ? 22.890 -32.655 -44.235 1.00 34.09 238 LEU A C 1
ATOM 1879 O O . LEU A 1 238 ? 23.378 -33.669 -43.739 1.00 34.09 238 LEU A O 1
ATOM 1883 N N . CYS A 1 239 ? 21.733 -32.693 -44.899 1.00 33.72 239 CYS A N 1
ATOM 1884 C CA . CYS A 1 239 ? 21.135 -33.930 -45.386 1.00 33.72 239 CYS A CA 1
ATOM 1885 C C . CYS A 1 239 ? 22.061 -34.514 -46.458 1.00 33.72 239 CYS A C 1
ATOM 1887 O O . CYS A 1 239 ? 21.938 -34.210 -47.642 1.00 33.72 239 CYS A O 1
ATOM 1889 N N . LYS A 1 240 ? 23.007 -35.361 -46.046 1.00 35.50 240 LYS A N 1
ATOM 1890 C CA . LYS A 1 240 ? 23.626 -36.316 -46.963 1.00 35.50 240 LYS A CA 1
ATOM 1891 C C . LYS A 1 240 ? 22.581 -37.394 -47.273 1.00 35.50 240 LYS A C 1
ATOM 1893 O O . LYS A 1 240 ? 22.129 -38.052 -46.335 1.00 35.50 240 LYS A O 1
ATOM 1898 N N . PRO A 1 241 ? 22.187 -37.606 -48.538 1.00 36.97 241 PRO A N 1
ATOM 1899 C CA . PRO A 1 241 ? 21.369 -38.755 -48.888 1.00 36.97 241 PRO A CA 1
ATOM 1900 C C . PRO A 1 241 ? 22.207 -40.019 -48.670 1.00 36.97 241 PRO A C 1
ATOM 1902 O O . PRO A 1 241 ? 23.238 -40.212 -49.313 1.00 36.97 241 PRO A O 1
ATOM 1905 N N . GLN A 1 242 ? 21.790 -40.873 -47.734 1.00 38.59 242 GLN A N 1
ATOM 1906 C CA . GLN A 1 242 ? 22.277 -42.247 -47.683 1.00 38.59 242 GLN A CA 1
ATOM 1907 C C . GLN A 1 242 ? 21.675 -42.998 -48.870 1.00 38.59 242 GLN A C 1
ATOM 1909 O O . GLN A 1 242 ? 20.508 -43.382 -48.867 1.00 38.59 242 GLN A O 1
ATOM 1914 N N . THR A 1 243 ? 22.485 -43.180 -49.906 1.00 37.72 243 THR A N 1
ATOM 1915 C CA . THR A 1 243 ? 22.215 -44.101 -51.004 1.00 37.72 243 THR A CA 1
ATOM 1916 C C . THR A 1 243 ? 22.258 -45.524 -50.447 1.00 37.72 243 THR A C 1
ATOM 1918 O O . THR A 1 243 ? 23.328 -46.044 -50.136 1.00 37.72 243 THR A O 1
ATOM 1921 N N . VAL A 1 244 ? 21.095 -46.151 -50.282 1.00 43.16 244 VAL A N 1
ATOM 1922 C CA . VAL A 1 244 ? 20.994 -47.591 -50.012 1.00 43.16 244 VAL A CA 1
ATOM 1923 C C . VAL A 1 244 ? 21.145 -48.315 -51.354 1.00 43.16 244 VAL A C 1
ATOM 1925 O O . VAL A 1 244 ? 20.366 -48.028 -52.267 1.00 43.16 244 VAL A O 1
ATOM 1928 N N . PRO A 1 245 ? 22.118 -49.226 -51.535 1.00 41.09 245 PRO A N 1
ATOM 1929 C CA . PRO A 1 245 ? 22.179 -50.019 -52.749 1.00 41.09 245 PRO A CA 1
ATOM 1930 C C . PRO A 1 245 ? 21.067 -51.073 -52.723 1.00 41.09 245 PRO A C 1
ATOM 1932 O O . PRO A 1 245 ? 21.035 -51.961 -51.873 1.00 41.09 245 PRO A O 1
ATOM 1935 N N . LEU A 1 246 ? 20.153 -50.959 -53.685 1.00 41.94 246 LEU A N 1
ATOM 1936 C CA . LEU A 1 246 ? 19.255 -52.026 -54.108 1.00 41.94 246 LEU A CA 1
ATOM 1937 C C . LEU A 1 246 ? 20.094 -53.172 -54.691 1.00 41.94 246 LEU A C 1
ATOM 1939 O O . LEU A 1 246 ? 20.623 -53.052 -55.793 1.00 41.94 246 LEU A O 1
ATOM 1943 N N . GLN A 1 247 ? 20.167 -54.298 -53.985 1.00 44.47 247 GLN A N 1
ATOM 1944 C CA . GLN A 1 247 ? 20.383 -55.598 -54.615 1.00 44.47 247 GLN A CA 1
ATOM 1945 C C . GLN A 1 247 ? 19.113 -56.434 -54.453 1.00 44.47 247 GLN A C 1
ATOM 1947 O O . GLN A 1 247 ? 18.866 -57.069 -53.434 1.00 44.47 247 GLN A O 1
ATOM 1952 N N . ALA A 1 248 ? 18.291 -56.380 -55.499 1.00 41.94 248 ALA A N 1
ATOM 1953 C CA . ALA A 1 248 ? 17.500 -57.512 -55.966 1.00 41.94 248 ALA A CA 1
ATOM 1954 C C . ALA A 1 248 ? 18.502 -58.498 -56.629 1.00 41.94 248 ALA A C 1
ATOM 1956 O O . ALA A 1 248 ? 19.505 -58.043 -57.170 1.00 41.94 248 ALA A O 1
ATOM 1957 N N . ALA A 1 249 ? 18.372 -59.818 -56.674 1.00 37.56 249 ALA A N 1
ATOM 1958 C CA . ALA A 1 249 ? 17.314 -60.752 -56.347 1.00 37.56 249 ALA A CA 1
ATOM 1959 C C . ALA A 1 249 ? 17.905 -62.186 -56.426 1.00 37.56 249 ALA A C 1
ATOM 1961 O O . ALA A 1 249 ? 19.011 -62.361 -56.933 1.00 37.56 249 ALA A O 1
ATOM 1962 N N . LEU A 1 250 ? 17.059 -63.169 -56.095 1.00 38.38 250 LEU A N 1
ATOM 1963 C CA . LEU A 1 250 ? 16.984 -64.530 -56.659 1.00 38.38 250 LEU A CA 1
ATOM 1964 C C . LEU A 1 250 ? 17.860 -65.655 -56.064 1.00 38.38 250 LEU A C 1
ATOM 1966 O O . LEU A 1 250 ? 19.086 -65.611 -56.113 1.00 38.38 250 LEU A O 1
ATOM 1970 N N . PHE A 1 251 ? 17.112 -66.711 -55.698 1.00 42.91 251 PHE A N 1
ATOM 1971 C CA . PHE A 1 251 ? 17.435 -68.083 -55.272 1.00 42.91 251 PHE A CA 1
ATOM 1972 C C . PHE A 1 251 ? 17.729 -68.314 -53.789 1.00 42.91 251 PHE A C 1
ATOM 1974 O O . PHE A 1 251 ? 18.811 -67.932 -53.301 1.00 42.91 251 PHE A O 1
#

pLDDT: mean 77.73, std 20.0, range [33.72, 97.44]

Secondary structure (DSSP, 8-state):
--------------PPP---PPPPPPEEEEE-GGGHHHHHHTB-HHHHHHS-TT--EE---EEETTEEEEEEEEE--GGG---EEEEEEEEEGGG--S--B---TT--SSS-TT--TTBEEEETTEEEEEEEEEEEEE----SPPPPHHHHHHHHHHHTSSHHHHHHSTT-EEEEEEETTEEEEEEE-SSTT----EEEEEEEETTEEEEEEE--GGGTTTSEE---------------------------

Sequence (251 aa):
MLFEVDTDEVSAPVQPPVSQRPKPEPRTLHVPAQEWEEWSAIVCCAKMAESKPGEVVGVPVVEHGGYLHCAFSAMYGGRSGNNVVDAWQLIPADLYEGQTWTYHPLDFSVRERGDYTGLRVSVRGSHVVCTKPVSVVRTYPTIRPISMQDALKYDDSARSYGWRAMGFRGAKRSWKLLHGHPVAVYHGADEVEDGSTAVLLWKYKGRILDYYLGSPEFLENLQDFQETSVSSVRTEVLCKPQTVPLQAALF